Protein AF-0000000070212976 (afdb_homodimer)

Solvent-accessible surface area (backbone atoms only — not comparable to full-atom values): 19285 Å² total; per-residue (Å²): 127,96,57,74,40,58,68,55,33,53,53,48,42,57,69,48,89,65,96,63,90,82,60,56,52,82,85,52,79,56,52,64,85,46,47,70,54,45,45,53,55,27,51,50,37,37,52,20,57,71,36,65,89,62,40,71,60,69,65,82,39,68,73,39,40,36,32,74,38,90,86,25,88,52,41,71,51,69,68,55,50,40,40,50,27,39,47,51,53,50,54,45,48,40,39,63,74,65,27,69,44,65,44,72,53,62,34,60,68,62,51,54,52,26,52,74,44,33,75,47,42,54,49,53,47,50,49,33,42,26,49,32,28,19,34,26,56,66,58,48,53,38,41,35,41,44,21,43,54,63,53,43,60,44,24,23,60,59,48,40,54,46,51,58,54,46,54,54,50,50,53,51,48,52,52,18,30,63,64,32,104,128,96,55,73,39,58,68,54,34,53,54,48,42,58,69,47,87,64,96,62,90,82,59,57,53,80,84,52,81,55,51,64,87,48,48,70,52,44,46,54,54,27,51,50,34,37,52,21,57,72,38,66,86,62,40,70,59,68,65,83,38,69,72,40,40,36,33,74,37,89,86,24,89,53,40,72,51,69,68,55,51,40,40,48,27,39,49,49,52,51,53,45,48,41,37,62,74,65,29,68,44,66,42,72,52,63,34,57,66,60,52,53,50,26,52,75,44,32,74,45,41,55,50,54,46,51,51,32,41,25,50,31,29,20,33,26,56,67,57,47,52,38,41,35,40,43,21,43,52,62,54,44,61,44,26,22,61,60,49,40,55,45,51,58,52,45,53,57,52,49,54,51,49,53,52,20,31,62,62,32,102

Structure (mmCIF, N/CA/C/O backbone):
data_AF-0000000070212976-model_v1
#
loop_
_entity.id
_entity.type
_entity.pdbx_description
1 polymer 'Uncharacterized protein'
#
loop_
_atom_site.group_PDB
_atom_site.id
_atom_site.type_symbol
_atom_site.label_atom_id
_atom_site.label_alt_id
_atom_site.label_comp_id
_atom_site.label_asym_id
_atom_site.label_entity_id
_atom_site.label_seq_id
_atom_site.pdbx_PDB_ins_code
_atom_site.Cartn_x
_atom_site.Cartn_y
_atom_site.Cartn_z
_atom_site.occupancy
_atom_site.B_iso_or_equiv
_atom_site.auth_seq_id
_atom_site.auth_comp_id
_atom_site.auth_asym_id
_atom_site.auth_atom_id
_atom_site.pdbx_PDB_model_num
ATOM 1 N N . LEU A 1 1 ? -0.813 12.453 22.5 1 97.12 1 LEU A N 1
ATOM 2 C CA . LEU A 1 1 ? -0.507 11.188 21.844 1 97.12 1 LEU A CA 1
ATOM 3 C C . LEU A 1 1 ? -0.589 10.023 22.828 1 97.12 1 LEU A C 1
ATOM 5 O O . LEU A 1 1 ? -0.287 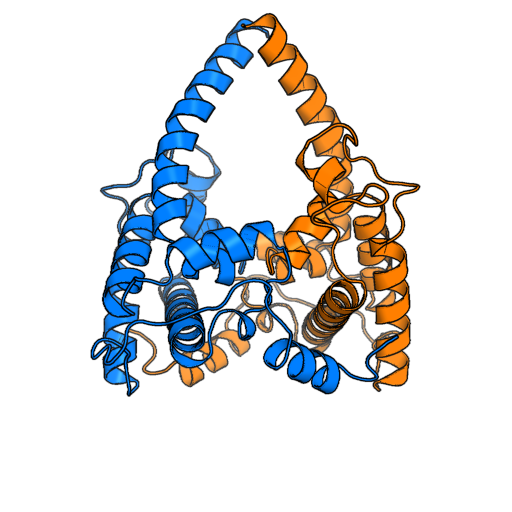10.188 24.016 1 97.12 1 LEU A O 1
ATOM 9 N N . ALA A 1 2 ? -1.05 8.945 22.391 1 97.12 2 ALA A N 1
ATOM 10 C CA . ALA A 1 2 ? -1.146 7.742 23.219 1 97.12 2 ALA A CA 1
ATOM 11 C C . ALA A 1 2 ? 0.206 7.039 23.312 1 97.12 2 ALA A C 1
ATOM 13 O O . ALA A 1 2 ? 0.442 6.27 24.25 1 97.12 2 ALA A O 1
ATOM 14 N N . PHE A 1 3 ? 1.135 7.262 22.375 1 98.38 3 PHE A N 1
ATOM 15 C CA . PHE A 1 3 ? 2.418 6.57 22.328 1 98.38 3 PHE A CA 1
ATOM 16 C C . PHE A 1 3 ? 3.57 7.566 22.359 1 98.38 3 PHE A C 1
ATOM 18 O O . PHE A 1 3 ? 3.467 8.664 21.812 1 98.38 3 PHE A O 1
ATOM 25 N N . ARG A 1 4 ? 4.688 7.152 22.906 1 97.44 4 ARG A N 1
ATOM 26 C CA . ARG A 1 4 ? 5.828 8.047 23.094 1 97.44 4 ARG A CA 1
ATOM 27 C C . ARG A 1 4 ? 6.938 7.715 22.094 1 97.44 4 ARG A C 1
ATOM 29 O O . ARG A 1 4 ? 7.945 8.422 22.031 1 97.44 4 ARG A O 1
ATOM 36 N N . SER A 1 5 ? 6.727 6.523 21.375 1 98.31 5 SER A N 1
ATOM 37 C CA . SER A 1 5 ? 7.73 6.094 20.406 1 98.31 5 SER A CA 1
ATOM 38 C C . SER A 1 5 ? 7.129 5.156 19.359 1 98.31 5 SER A C 1
ATOM 40 O O . SER A 1 5 ? 6.035 4.625 19.547 1 98.31 5 SER A O 1
ATOM 42 N N . LEU A 1 6 ? 7.91 5.023 18.297 1 97.56 6 LEU A N 1
ATOM 43 C CA . LEU A 1 6 ? 7.523 4.062 17.281 1 97.56 6 LEU A CA 1
ATOM 44 C C . LEU A 1 6 ? 7.469 2.648 17.844 1 97.56 6 LEU A C 1
ATOM 46 O O . LEU A 1 6 ? 6.57 1.872 17.516 1 97.56 6 LEU A O 1
ATOM 50 N N . VAL A 1 7 ? 8.461 2.34 18.641 1 97.5 7 VAL A N 1
ATOM 51 C CA . VAL A 1 7 ? 8.547 1.012 19.25 1 97.5 7 VAL A CA 1
ATOM 52 C C . VAL A 1 7 ? 7.293 0.725 20.062 1 97.5 7 VAL A C 1
ATOM 54 O O . VAL A 1 7 ? 6.711 -0.357 19.953 1 97.5 7 VAL A O 1
ATOM 57 N N . GLU A 1 8 ? 6.879 1.702 20.828 1 98.06 8 GLU A N 1
ATOM 58 C CA . GLU A 1 8 ? 5.672 1.552 21.641 1 98.06 8 GLU A CA 1
ATOM 59 C C . GLU A 1 8 ? 4.434 1.396 20.75 1 98.06 8 GLU A C 1
ATOM 61 O O . GLU A 1 8 ? 3.559 0.576 21.047 1 98.06 8 GLU A O 1
ATOM 66 N N . ALA A 1 9 ? 4.348 2.146 19.688 1 97.81 9 ALA A N 1
ATOM 67 C CA . ALA A 1 9 ? 3.217 2.072 18.766 1 97.81 9 ALA A CA 1
ATOM 68 C C . ALA A 1 9 ? 3.141 0.7 18.094 1 97.81 9 ALA A C 1
ATOM 70 O O . ALA A 1 9 ? 2.057 0.124 17.969 1 97.81 9 ALA A O 1
ATOM 71 N N . LYS A 1 10 ? 4.305 0.167 17.703 1 95.94 10 LYS A N 1
ATOM 72 C CA . LYS A 1 10 ? 4.367 -1.143 17.062 1 95.94 10 LYS A CA 1
ATOM 73 C C . LYS A 1 10 ? 3.955 -2.25 18.016 1 95.94 10 LYS A C 1
ATOM 75 O O . LYS A 1 10 ? 3.252 -3.186 17.641 1 95.94 10 LYS A O 1
ATOM 80 N N . LYS A 1 11 ? 4.457 -2.172 19.234 1 96.5 11 LYS A N 1
ATOM 81 C CA . LYS A 1 11 ? 4.066 -3.15 20.234 1 96.5 11 LYS A CA 1
ATOM 82 C C . LYS A 1 11 ? 2.557 -3.133 20.469 1 96.5 11 LYS A C 1
ATOM 84 O O . LYS A 1 11 ? 1.938 -4.188 20.641 1 96.5 11 LYS A O 1
ATOM 89 N N . ALA A 1 12 ? 1.984 -1.946 20.484 1 96.5 12 ALA A N 1
ATOM 90 C CA . ALA A 1 12 ? 0.547 -1.797 20.703 1 96.5 12 ALA A CA 1
ATOM 91 C C . ALA A 1 12 ? -0.245 -2.391 19.547 1 96.5 12 ALA A C 1
ATOM 93 O O . ALA A 1 12 ? -1.367 -2.867 19.719 1 96.5 12 ALA A O 1
ATOM 94 N N . MET A 1 13 ? 0.31 -2.312 18.312 1 94 13 MET A N 1
ATOM 95 C CA . MET A 1 13 ? -0.345 -2.922 17.172 1 94 13 MET A CA 1
ATOM 96 C C . MET A 1 13 ? -0.511 -4.426 17.359 1 94 13 MET A C 1
ATOM 98 O O . MET A 1 13 ? -1.592 -4.969 17.125 1 94 13 MET A O 1
ATOM 102 N N . LEU A 1 14 ? 0.536 -5.047 17.844 1 92.25 14 LEU A N 1
ATOM 103 C CA . LEU A 1 14 ? 0.557 -6.5 18 1 92.25 14 LEU A CA 1
ATOM 104 C C . LEU A 1 14 ? -0.445 -6.957 19.047 1 92.25 14 LEU A C 1
ATOM 106 O O . LEU A 1 14 ? -0.992 -8.055 18.953 1 92.25 14 LEU A O 1
ATOM 110 N N . SER A 1 15 ? -0.74 -6.105 20.031 1 91.88 15 SER A N 1
ATOM 111 C C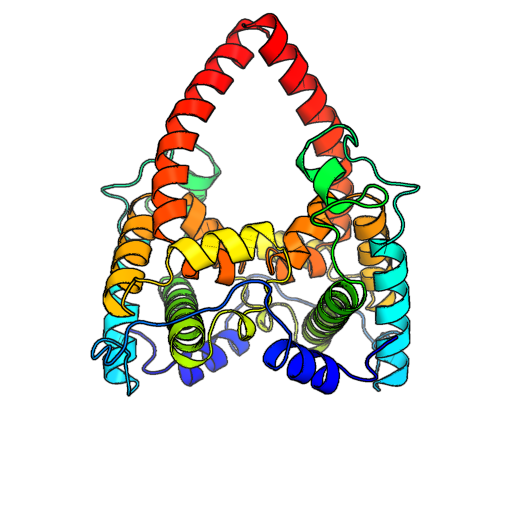A . SER A 1 15 ? -1.604 -6.484 21.141 1 91.88 15 SER A CA 1
ATOM 112 C C . SER A 1 15 ? -2.998 -5.887 20.984 1 91.88 15 SER A C 1
ATOM 114 O O . SER A 1 15 ? -3.816 -5.961 21.906 1 91.88 15 SER A O 1
ATOM 116 N N . ARG A 1 16 ? -3.234 -5.336 19.828 1 92.69 16 ARG A N 1
ATOM 117 C CA . ARG A 1 16 ? -4.5 -4.621 19.672 1 92.69 16 ARG A CA 1
ATOM 118 C C . ARG A 1 16 ? -5.676 -5.59 19.641 1 92.69 16 ARG A C 1
ATOM 120 O O . ARG A 1 16 ? -5.523 -6.742 19.219 1 92.69 16 ARG A O 1
ATOM 127 N N . HIS A 1 17 ? -6.801 -5.004 20.031 1 89.38 17 HIS A N 1
ATOM 128 C CA . HIS A 1 17 ? -8.047 -5.766 19.969 1 89.38 17 HIS A CA 1
ATOM 129 C C . HIS A 1 17 ? -8.609 -5.801 18.547 1 89.38 17 HIS A C 1
ATOM 131 O O . HIS A 1 17 ? -8.633 -4.773 17.875 1 89.38 17 HIS A O 1
ATOM 137 N N . LEU A 1 18 ? -8.984 -7.004 18.141 1 90.81 18 LEU A N 1
ATOM 138 C CA . LEU A 1 18 ? -9.703 -7.168 16.875 1 90.81 18 LEU A CA 1
ATOM 139 C C . LEU A 1 18 ? -11.164 -7.512 17.125 1 90.81 18 LEU A C 1
ATOM 141 O O . LEU A 1 18 ? -11.484 -8.281 18.047 1 90.81 18 LEU A O 1
ATOM 145 N N . ASP A 1 19 ? -12.016 -6.926 16.359 1 85.62 19 ASP A N 1
ATOM 146 C CA . ASP A 1 19 ? -13.453 -7.078 16.562 1 85.62 19 ASP A CA 1
ATOM 147 C C . ASP A 1 19 ? -13.883 -8.539 16.391 1 85.62 19 ASP A C 1
ATOM 149 O O . ASP A 1 19 ? -14.766 -9.016 17.094 1 85.62 19 ASP A O 1
ATOM 153 N N . LYS A 1 20 ? -13.25 -9.133 15.422 1 87.5 20 LYS A N 1
ATOM 154 C CA . LYS A 1 20 ? -13.602 -10.523 15.141 1 87.5 20 LYS A CA 1
ATOM 155 C C . LYS A 1 20 ? -12.406 -11.445 15.383 1 87.5 20 LYS A C 1
ATOM 157 O O . LYS A 1 20 ? -11.273 -11.102 15.047 1 87.5 20 LYS A O 1
ATOM 162 N N . ALA A 1 21 ? -12.742 -12.531 15.883 1 84.31 21 ALA A N 1
ATOM 163 C CA . ALA A 1 21 ? -11.703 -13.508 16.188 1 84.31 21 ALA A CA 1
ATOM 164 C C . ALA A 1 21 ? -11.086 -14.078 14.914 1 84.31 21 ALA A C 1
ATOM 166 O O . ALA A 1 21 ? -11.75 -14.172 13.883 1 84.31 21 ALA A O 1
ATOM 167 N N . TRP A 1 22 ? -9.852 -14.414 14.945 1 89.75 22 TRP A N 1
ATOM 168 C CA . TRP A 1 22 ? -9.094 -15.07 13.891 1 89.75 22 TRP A CA 1
ATOM 169 C C . TRP A 1 22 ? -8.602 -16.438 14.336 1 89.75 22 TRP A C 1
ATOM 171 O O . TRP A 1 22 ? -8.062 -16.578 15.438 1 89.75 22 TRP A O 1
ATOM 181 N N . PHE A 1 23 ? -8.945 -17.406 13.477 1 84.31 23 PHE A N 1
ATOM 182 C CA . PHE A 1 23 ? -8.43 -18.75 13.742 1 84.31 23 PHE A CA 1
ATOM 183 C C . PHE A 1 23 ? -7.805 -19.344 12.484 1 84.31 23 PHE A C 1
ATOM 185 O O . PHE A 1 23 ? -8.492 -19.562 11.484 1 84.31 23 PHE A O 1
ATOM 192 N N . ALA A 1 24 ? -6.512 -19.5 12.609 1 80.12 24 ALA A N 1
ATOM 193 C CA . ALA A 1 24 ? -5.844 -20.219 11.523 1 80.12 24 ALA A CA 1
ATOM 194 C C . ALA A 1 24 ? -6.078 -21.719 11.625 1 80.12 24 ALA A C 1
ATOM 196 O O . ALA A 1 24 ? -6.344 -22.234 12.719 1 80.12 24 ALA A O 1
ATOM 197 N N . PRO A 1 25 ? -6.098 -22.359 10.406 1 90.5 25 PRO A N 1
ATOM 198 C CA . PRO A 1 25 ? -6.289 -23.797 10.438 1 90.5 25 PRO A CA 1
ATOM 199 C C . PRO A 1 25 ? -5.328 -24.5 11.398 1 90.5 25 PRO A C 1
ATOM 201 O O . PRO A 1 25 ? -4.148 -24.141 11.461 1 90.5 25 PRO A O 1
ATOM 204 N N . ILE A 1 26 ? -5.844 -25.406 12.109 1 87.88 26 ILE A N 1
ATOM 205 C CA . ILE A 1 26 ? -5.051 -26.156 13.078 1 87.88 26 ILE A CA 1
ATOM 206 C C . ILE A 1 26 ? -4.188 -27.188 12.352 1 87.88 26 ILE A C 1
ATOM 208 O O . ILE A 1 26 ? -4.664 -27.875 11.461 1 87.88 26 ILE A O 1
ATOM 212 N N . GLY A 1 27 ? -2.914 -27.297 12.703 1 91.38 27 GLY A N 1
ATOM 213 C CA . GLY A 1 27 ? -2.025 -28.328 12.172 1 91.38 27 GLY A CA 1
ATOM 214 C C . GLY A 1 27 ? -1.664 -28.094 10.719 1 91.38 27 GLY A C 1
ATOM 215 O O . GLY A 1 27 ? -1.569 -29.047 9.938 1 91.38 27 GLY A O 1
ATOM 216 N N . ASP A 1 28 ? -1.603 -26.906 10.273 1 96.19 28 ASP A N 1
ATOM 217 C CA . ASP A 1 28 ? -1.238 -26.578 8.898 1 96.19 28 ASP A CA 1
ATOM 218 C C . ASP A 1 28 ? 0.227 -26.906 8.625 1 96.19 28 ASP A C 1
ATOM 220 O O . ASP A 1 28 ? 1.116 -26.109 8.93 1 96.19 28 ASP A O 1
ATOM 224 N N . SER A 1 29 ? 0.471 -28.031 7.977 1 96.75 29 SER A N 1
ATOM 225 C CA . SER A 1 29 ? 1.825 -28.516 7.719 1 96.75 29 SER A CA 1
ATOM 226 C C . SER A 1 29 ? 2.467 -27.766 6.559 1 96.75 29 SER A C 1
ATOM 228 O O . SER A 1 29 ? 3.646 -27.953 6.262 1 96.75 29 SER A O 1
ATOM 230 N N . THR A 1 30 ? 1.678 -26.891 5.969 1 98.31 30 THR A N 1
ATOM 231 C CA . THR A 1 30 ? 2.203 -26.203 4.797 1 98.31 30 THR A CA 1
ATOM 232 C C . THR A 1 30 ? 2.91 -24.906 5.195 1 98.31 30 THR A C 1
ATOM 234 O O . THR A 1 30 ? 3.533 -24.25 4.359 1 98.31 30 THR A O 1
ATOM 237 N N . ILE A 1 31 ? 2.887 -24.531 6.422 1 98.25 31 ILE A N 1
ATOM 238 C CA . ILE A 1 31 ? 3.652 -23.375 6.883 1 98.25 31 ILE A CA 1
ATOM 239 C C . ILE A 1 31 ? 5.145 -23.703 6.867 1 98.25 31 ILE A C 1
ATOM 241 O O . ILE A 1 31 ? 5.574 -24.688 7.492 1 98.25 31 ILE A O 1
ATOM 245 N N . PRO A 1 32 ? 5.848 -22.906 6.109 1 98.62 32 PRO A N 1
ATOM 246 C CA . PRO A 1 32 ? 7.277 -23.219 6.055 1 98.62 32 PRO A CA 1
ATOM 247 C C . PRO A 1 32 ? 7.973 -23.031 7.398 1 98.62 32 PRO A C 1
ATOM 249 O O . PRO A 1 32 ? 7.598 -22.156 8.18 1 98.62 32 PRO A O 1
ATOM 252 N N . THR A 1 33 ? 9.039 -23.828 7.605 1 97.69 33 THR A N 1
ATOM 253 C CA . THR A 1 33 ? 9.719 -23.781 8.891 1 97.69 33 THR A CA 1
ATOM 254 C C . THR A 1 33 ? 11.195 -23.438 8.711 1 97.69 33 THR A C 1
ATOM 256 O O . THR A 1 33 ? 11.922 -23.234 9.688 1 97.69 33 THR A O 1
ATOM 259 N N . ASN A 1 34 ? 11.617 -23.438 7.508 1 98.12 34 ASN A N 1
ATOM 260 C CA . ASN A 1 34 ? 13 -23.078 7.211 1 98.12 34 ASN A CA 1
ATOM 261 C C . ASN A 1 34 ? 13.109 -22.328 5.879 1 98.12 34 ASN A C 1
ATOM 263 O O . ASN A 1 34 ? 12.133 -22.234 5.137 1 98.12 34 ASN A O 1
ATOM 267 N N . ASP A 1 35 ? 14.273 -21.844 5.594 1 98.38 35 ASP A N 1
ATOM 268 C CA . ASP A 1 35 ? 14.469 -20.984 4.43 1 98.38 35 ASP A CA 1
ATOM 269 C C . ASP A 1 35 ? 14.32 -21.781 3.133 1 98.38 35 ASP A C 1
ATOM 271 O O . ASP A 1 35 ? 13.852 -21.25 2.125 1 98.38 35 ASP A O 1
ATOM 275 N N . GLU A 1 36 ? 14.648 -23.047 3.129 1 98.31 36 GLU A N 1
ATOM 276 C CA . GLU A 1 36 ? 14.5 -23.875 1.933 1 98.31 36 GLU A CA 1
ATOM 277 C C . GLU A 1 36 ? 13.031 -24.031 1.549 1 98.31 36 GLU A C 1
ATOM 279 O O . GLU A 1 36 ? 12.68 -23.938 0.371 1 98.31 36 GLU A O 1
ATOM 284 N N . GLU A 1 37 ? 12.234 -24.281 2.553 1 98.56 37 GLU A N 1
ATOM 285 C CA . GLU A 1 37 ? 10.797 -24.375 2.318 1 98.56 37 GLU A CA 1
ATOM 286 C C . GLU A 1 37 ? 10.227 -23.031 1.855 1 98.56 37 GLU A C 1
ATOM 288 O O . GLU A 1 37 ? 9.414 -22.984 0.928 1 98.56 37 GLU A O 1
ATOM 293 N N . ARG A 1 38 ? 10.617 -21.938 2.514 1 98.81 38 ARG A N 1
ATOM 294 C CA . ARG A 1 38 ? 10.195 -20.609 2.094 1 98.81 38 ARG A CA 1
ATOM 295 C C . ARG A 1 38 ? 10.578 -20.344 0.642 1 98.81 38 ARG A C 1
ATOM 297 O O . ARG A 1 38 ? 9.781 -19.797 -0.129 1 98.81 38 ARG A O 1
ATOM 304 N N . ALA A 1 39 ? 11.781 -20.797 0.283 1 98.81 39 ALA A N 1
ATOM 305 C CA . ALA A 1 39 ? 12.312 -20.562 -1.058 1 98.81 39 ALA A CA 1
ATOM 306 C C . ALA A 1 39 ? 11.461 -21.266 -2.113 1 98.81 39 ALA A C 1
ATOM 308 O O . ALA A 1 39 ? 11.312 -20.781 -3.232 1 98.81 39 ALA A O 1
ATOM 309 N N . THR A 1 40 ? 10.891 -22.359 -1.764 1 98.75 40 THR A N 1
ATOM 310 C CA . THR A 1 40 ? 10.023 -23.062 -2.699 1 98.75 40 THR A CA 1
ATOM 311 C C . THR A 1 40 ? 8.797 -22.219 -3.037 1 98.75 40 THR A C 1
ATOM 313 O O . THR A 1 40 ? 8.406 -22.125 -4.203 1 98.75 40 THR A O 1
ATOM 316 N N . TYR A 1 41 ? 8.188 -21.609 -2.002 1 98.88 41 TYR A N 1
ATOM 317 C CA . TYR A 1 41 ? 7.051 -20.734 -2.234 1 98.88 41 TYR A CA 1
ATOM 318 C C . TYR A 1 41 ? 7.469 -19.484 -3.014 1 98.88 41 TYR A C 1
ATOM 320 O O . TYR A 1 41 ? 6.746 -19.031 -3.904 1 98.88 41 TYR A O 1
ATOM 328 N N . VAL A 1 42 ? 8.641 -18.953 -2.664 1 98.94 42 VAL A N 1
ATOM 329 C CA . VAL A 1 42 ? 9.148 -17.766 -3.354 1 98.94 42 VAL A CA 1
ATOM 330 C C . VAL A 1 42 ? 9.32 -18.078 -4.84 1 98.94 42 VAL A C 1
ATOM 332 O O . VAL A 1 42 ? 8.922 -17.281 -5.695 1 98.94 42 VAL A O 1
ATOM 335 N N . ALA A 1 43 ? 9.875 -19.234 -5.133 1 98.88 43 ALA A N 1
ATOM 336 C CA . ALA A 1 43 ? 10.102 -19.625 -6.52 1 98.88 43 ALA A CA 1
ATOM 337 C C . ALA A 1 43 ? 8.781 -19.734 -7.281 1 98.88 43 ALA A C 1
ATOM 339 O O . ALA A 1 43 ? 8.688 -19.312 -8.445 1 98.88 43 ALA A O 1
ATOM 340 N N . GLU A 1 44 ? 7.812 -20.266 -6.676 1 98.81 44 GLU A N 1
ATOM 341 C CA . GLU A 1 44 ? 6.5 -20.406 -7.297 1 98.81 44 GLU A CA 1
ATOM 342 C C . GLU A 1 44 ? 5.867 -19.047 -7.562 1 98.81 44 GLU A C 1
ATOM 344 O O . GLU A 1 44 ? 5.301 -18.812 -8.633 1 98.81 44 GLU A O 1
ATOM 349 N N . LEU A 1 45 ? 5.953 -18.156 -6.594 1 98.88 45 LEU A N 1
ATOM 350 C CA . LEU A 1 45 ? 5.414 -16.812 -6.754 1 98.88 45 LEU A CA 1
ATOM 351 C C . LEU A 1 45 ? 6.152 -16.062 -7.852 1 98.88 45 LEU A C 1
ATOM 353 O O . LEU A 1 45 ? 5.527 -15.359 -8.656 1 98.88 45 LEU A O 1
ATOM 357 N N . LEU A 1 46 ? 7.469 -16.188 -7.848 1 98.88 46 LEU A N 1
ATOM 358 C CA . LEU A 1 46 ? 8.273 -15.516 -8.859 1 98.88 46 LEU A CA 1
ATOM 359 C C . LEU A 1 46 ? 7.902 -15.984 -10.258 1 98.88 46 LEU A C 1
ATOM 361 O O . LEU A 1 46 ? 7.754 -15.172 -11.172 1 98.88 46 LEU A O 1
ATOM 365 N N . ASP A 1 47 ? 7.758 -17.266 -10.398 1 98.69 47 ASP A N 1
ATOM 366 C CA . ASP A 1 47 ? 7.324 -17.828 -11.68 1 98.69 47 ASP A CA 1
ATOM 367 C C . ASP A 1 47 ? 5.965 -17.266 -12.086 1 98.69 47 ASP A C 1
ATOM 369 O O . ASP A 1 47 ? 5.75 -16.938 -13.25 1 98.69 47 ASP A O 1
ATOM 373 N N . ALA A 1 48 ? 5.078 -17.219 -11.156 1 98.62 48 ALA A N 1
ATOM 374 C CA . ALA A 1 48 ? 3.744 -16.688 -11.43 1 98.62 48 ALA A CA 1
ATOM 375 C C . ALA A 1 48 ? 3.805 -15.227 -11.844 1 98.62 48 ALA A C 1
ATOM 377 O O . ALA A 1 48 ? 3.104 -14.805 -12.766 1 98.62 48 ALA A O 1
ATOM 378 N N . MET A 1 49 ? 4.625 -14.453 -11.148 1 98 49 MET A N 1
ATOM 379 C CA . MET A 1 49 ? 4.762 -13.031 -11.445 1 98 49 MET A CA 1
ATOM 380 C C . MET A 1 49 ? 5.289 -12.828 -12.867 1 98 49 MET A C 1
ATOM 382 O O . MET A 1 49 ? 4.871 -11.898 -13.562 1 98 49 MET A O 1
ATOM 386 N N . LYS A 1 50 ? 6.121 -13.672 -13.328 1 96.31 50 LYS A N 1
ATOM 387 C CA . LYS A 1 50 ? 6.754 -13.531 -14.633 1 96.31 50 LYS A CA 1
ATOM 388 C C . LYS A 1 50 ? 5.859 -14.078 -15.742 1 96.31 50 LYS A C 1
ATOM 390 O O . LYS A 1 50 ? 6.07 -13.789 -16.922 1 96.31 50 LYS A O 1
ATOM 395 N N . ASP A 1 51 ? 4.914 -14.875 -15.414 1 96.06 51 ASP A N 1
ATOM 396 C CA . ASP A 1 51 ? 4.059 -15.562 -16.375 1 96.06 51 ASP A CA 1
ATOM 397 C C . ASP A 1 51 ? 2.924 -14.656 -16.844 1 96.06 51 ASP A C 1
ATOM 399 O O . ASP A 1 51 ? 2.029 -14.32 -16.062 1 96.06 51 ASP A O 1
ATOM 403 N N . THR A 1 52 ? 2.867 -14.305 -18.078 1 92.69 52 THR A N 1
ATOM 404 C CA . THR A 1 52 ? 1.841 -13.414 -18.609 1 92.69 52 THR A CA 1
ATOM 405 C C . THR A 1 52 ? 0.808 -14.195 -19.406 1 92.69 52 THR A C 1
ATOM 407 O O . THR A 1 52 ? -0.067 -13.602 -20.047 1 92.69 52 THR A O 1
ATOM 410 N N . SER A 1 53 ? 0.863 -15.477 -19.422 1 91.75 53 SER A N 1
ATOM 411 C CA . SER A 1 53 ? 0.047 -16.312 -20.281 1 91.75 53 SER A CA 1
ATOM 412 C C . SER A 1 53 ? -1.429 -16.234 -19.906 1 91.75 53 SER A C 1
ATOM 414 O O . SER A 1 53 ? -2.303 -16.328 -20.781 1 91.75 53 SER A O 1
ATOM 416 N N . ALA A 1 54 ? -1.706 -16.031 -18.656 1 90.06 54 ALA A N 1
ATOM 417 C CA . ALA A 1 54 ? -3.088 -16.016 -18.188 1 90.06 54 ALA A CA 1
ATOM 418 C C . ALA A 1 54 ? -3.512 -14.617 -17.766 1 90.06 54 ALA A C 1
ATOM 420 O O . ALA A 1 54 ? -4.496 -14.453 -17.031 1 90.06 54 ALA A O 1
ATOM 421 N N . CYS A 1 55 ? -2.861 -13.711 -18.188 1 92.06 55 CYS A N 1
ATOM 422 C CA . CYS A 1 55 ? -3.088 -12.336 -17.734 1 92.06 55 CYS A CA 1
ATOM 423 C C . CYS A 1 55 ? -4.355 -11.766 -18.359 1 92.06 55 CYS A C 1
ATOM 425 O O . CYS A 1 55 ? -4.574 -11.891 -19.562 1 92.06 55 CYS A O 1
ATOM 427 N N . SER A 1 56 ? -5.137 -11.07 -17.531 1 91.44 56 SER A N 1
ATOM 428 C CA . SER A 1 56 ? -6.402 -10.492 -17.969 1 91.44 56 SER A CA 1
ATOM 429 C C . SER A 1 56 ? -6.242 -9.016 -18.312 1 91.44 56 SER A C 1
ATOM 431 O O . SER A 1 56 ? -7.133 -8.406 -18.922 1 91.44 56 SER A O 1
ATOM 433 N N . ASP A 1 57 ? -5.121 -8.438 -17.922 1 91.94 57 ASP A N 1
ATOM 434 C CA . ASP A 1 57 ? -4.902 -7.012 -18.156 1 91.94 57 ASP A CA 1
ATOM 435 C C . ASP A 1 57 ? -4.926 -6.691 -19.656 1 91.94 57 ASP A C 1
ATOM 437 O O . ASP A 1 57 ? -4.52 -7.516 -20.469 1 91.94 57 ASP A O 1
ATOM 441 N N . LYS A 1 58 ? -5.422 -5.516 -19.984 1 88.69 58 LYS A N 1
ATOM 442 C CA . LYS A 1 58 ? -5.258 -5.02 -21.359 1 88.69 58 LYS A CA 1
ATOM 443 C C . LYS A 1 58 ? -3.785 -4.773 -21.672 1 88.69 58 LYS A C 1
ATOM 445 O O . LYS A 1 58 ? -3.16 -3.881 -21.094 1 88.69 58 LYS A O 1
ATOM 450 N N . ARG A 1 59 ? -3.266 -5.402 -22.656 1 90.19 59 ARG A N 1
ATOM 451 C CA . ARG A 1 59 ? -1.831 -5.445 -22.938 1 90.19 59 ARG A CA 1
ATOM 452 C C . ARG A 1 59 ? -1.384 -4.203 -23.703 1 90.19 59 ARG A C 1
ATOM 454 O O . ARG A 1 59 ? -0.189 -3.906 -23.766 1 90.19 59 ARG A O 1
ATOM 461 N N . GLU A 1 60 ? -2.371 -3.523 -24.219 1 90.56 60 GLU A N 1
ATOM 462 C CA . GLU A 1 60 ? -2.045 -2.387 -25.062 1 90.56 60 GLU A CA 1
ATOM 463 C C . GLU A 1 60 ? -1.869 -1.111 -24.25 1 90.56 60 GLU A C 1
ATOM 465 O O . GLU A 1 60 ? -1.48 -0.071 -24.781 1 90.56 60 GLU A O 1
ATOM 470 N N . THR A 1 61 ? -2.16 -1.172 -22.984 1 89.5 61 THR A N 1
ATOM 471 C CA . THR A 1 61 ? -2.012 0.025 -22.156 1 89.5 61 THR A CA 1
ATOM 472 C C . THR A 1 61 ? -0.539 0.393 -22 1 89.5 61 THR A C 1
ATOM 474 O O . THR A 1 61 ? 0.322 -0.486 -21.938 1 89.5 61 THR A O 1
ATOM 477 N N . PRO A 1 62 ? -0.294 1.702 -21.875 1 91.75 62 PRO A N 1
ATOM 478 C CA . PRO A 1 62 ? 1.1 2.117 -21.688 1 91.75 62 PRO A CA 1
ATOM 479 C C . PRO A 1 62 ? 1.752 1.474 -20.469 1 91.75 62 PRO A C 1
ATOM 481 O O . PRO A 1 62 ? 2.932 1.115 -20.516 1 91.75 62 PRO A O 1
ATOM 484 N N . ALA A 1 63 ? 1.021 1.302 -19.469 1 90.31 63 ALA A N 1
ATOM 485 C CA . ALA A 1 63 ? 1.562 0.729 -18.234 1 90.31 63 ALA A CA 1
ATOM 486 C C . ALA A 1 63 ? 2.01 -0.714 -18.453 1 90.31 63 ALA A C 1
ATOM 488 O O . ALA A 1 63 ? 3.086 -1.111 -18 1 90.31 63 ALA A O 1
ATOM 489 N N . PHE A 1 64 ? 1.214 -1.469 -19.156 1 93.25 64 PHE A N 1
ATOM 490 C CA . PHE A 1 64 ? 1.566 -2.857 -19.438 1 93.25 64 PHE A CA 1
ATOM 491 C C . PHE A 1 64 ? 2.73 -2.938 -20.406 1 93.25 64 PHE A C 1
ATOM 493 O O . PHE A 1 64 ? 3.703 -3.654 -20.172 1 93.25 64 PHE A O 1
ATOM 500 N N . MET A 1 65 ? 2.66 -2.121 -21.422 1 93.56 65 MET A N 1
ATOM 501 C CA . MET A 1 65 ? 3.637 -2.17 -22.516 1 93.56 65 MET A CA 1
ATOM 502 C C . MET A 1 65 ? 5.02 -1.766 -22.016 1 93.56 65 MET A C 1
ATOM 504 O O . MET A 1 65 ? 6.023 -2.363 -22.406 1 93.56 65 MET A O 1
ATOM 508 N N . SER A 1 66 ? 5.043 -0.88 -21.125 1 94.81 66 SER A N 1
ATOM 509 C CA . SER A 1 66 ? 6.332 -0.351 -20.703 1 94.81 66 SER A CA 1
ATOM 510 C C . SER A 1 66 ? 6.988 -1.257 -19.672 1 94.81 66 SER A C 1
ATOM 512 O O . SER A 1 66 ? 8.172 -1.103 -19.359 1 94.81 66 SER A O 1
ATOM 514 N N . ARG A 1 67 ? 6.293 -2.254 -19.188 1 93.62 67 ARG A N 1
ATOM 515 C CA . ARG A 1 67 ? 6.836 -3.055 -18.094 1 93.62 67 ARG A CA 1
ATOM 516 C C . ARG A 1 67 ? 6.91 -4.527 -18.469 1 93.62 67 ARG A C 1
ATOM 518 O O . ARG A 1 67 ? 7.812 -5.246 -18.031 1 93.62 67 ARG A O 1
ATOM 525 N N . TRP A 1 68 ? 5.922 -5.012 -19.281 1 92.81 68 TRP A N 1
ATOM 526 C CA . TRP A 1 68 ? 5.777 -6.465 -19.344 1 92.81 68 TRP A CA 1
ATOM 527 C C . TRP A 1 68 ? 5.902 -6.961 -20.781 1 92.81 68 TRP A C 1
ATOM 529 O O . TRP A 1 68 ? 5.664 -8.141 -21.062 1 92.81 68 TRP A O 1
ATOM 539 N N . THR A 1 69 ? 6.254 -6.125 -21.672 1 90.69 69 THR A N 1
ATOM 540 C CA . THR A 1 69 ? 6.555 -6.57 -23.031 1 90.69 69 THR A CA 1
ATOM 541 C C . THR A 1 69 ? 8.055 -6.793 -23.203 1 90.69 69 THR A C 1
ATOM 543 O O . THR A 1 69 ? 8.859 -6.332 -22.391 1 90.69 69 THR A O 1
ATOM 546 N N . PRO A 1 70 ? 8.344 -7.625 -24.203 1 88.06 70 PRO A N 1
ATOM 547 C CA . PRO A 1 70 ? 9.773 -7.844 -24.453 1 88.06 70 PRO A CA 1
ATOM 548 C C . PRO A 1 70 ? 10.539 -6.543 -24.656 1 88.06 70 PRO A C 1
ATOM 550 O O . PRO A 1 70 ? 10.078 -5.648 -25.375 1 88.06 70 PRO A O 1
ATOM 553 N N . ASN A 1 71 ? 11.617 -6.363 -24 1 88.25 71 ASN A N 1
ATOM 554 C CA . ASN A 1 71 ? 12.523 -5.227 -24.109 1 88.25 71 ASN A CA 1
ATOM 555 C C . ASN A 1 71 ? 11.898 -3.951 -23.562 1 88.25 71 ASN A C 1
ATOM 557 O O . ASN A 1 71 ? 12.25 -2.848 -23.969 1 88.25 71 ASN A O 1
ATOM 561 N N . ALA A 1 72 ? 10.891 -4.125 -22.75 1 93.5 72 ALA A N 1
ATOM 562 C CA . ALA A 1 72 ? 10.258 -2.967 -22.125 1 93.5 72 ALA A CA 1
ATOM 563 C C . ALA A 1 72 ? 11.273 -2.135 -21.359 1 93.5 72 ALA A C 1
ATOM 565 O O . ALA A 1 72 ? 12.125 -2.684 -20.656 1 93.5 72 ALA A O 1
ATOM 566 N N . ILE A 1 73 ? 11.234 -0.822 -21.422 1 91.88 73 ILE A N 1
ATOM 567 C CA . ILE A 1 73 ? 12.195 0.113 -20.844 1 91.88 73 ILE A CA 1
ATOM 568 C C . ILE A 1 73 ? 12.094 0.0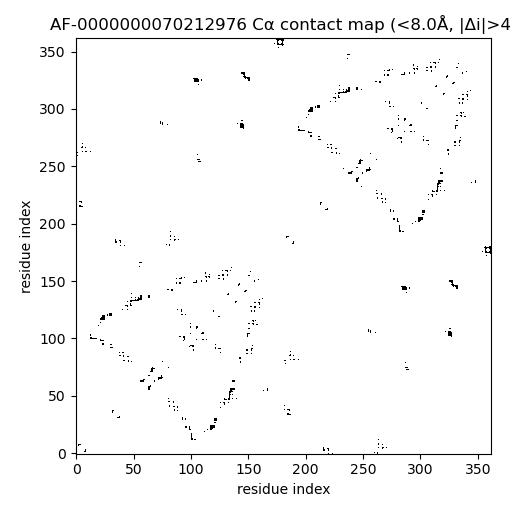84 -19.312 1 91.88 73 ILE A C 1
ATOM 570 O O . ILE A 1 73 ? 13.086 0.277 -18.625 1 91.88 73 ILE A O 1
ATOM 574 N N . ASN A 1 74 ? 10.891 -0.227 -18.797 1 94 74 ASN A N 1
ATOM 575 C CA . ASN A 1 74 ? 10.672 -0.222 -17.359 1 94 74 ASN A CA 1
ATOM 576 C C . ASN A 1 74 ? 10.43 -1.631 -16.828 1 94 74 ASN A C 1
ATOM 578 O O . ASN A 1 74 ? 9.758 -1.806 -15.805 1 94 74 ASN A O 1
ATOM 582 N N . ALA A 1 75 ? 10.914 -2.598 -17.562 1 94.38 75 ALA A N 1
ATOM 583 C CA . ALA A 1 75 ? 10.75 -3.977 -17.109 1 94.38 75 ALA A CA 1
ATOM 584 C C . ALA A 1 75 ? 11.367 -4.18 -15.727 1 94.38 75 ALA A C 1
ATOM 586 O O . ALA A 1 75 ? 12.516 -3.795 -15.484 1 94.38 75 ALA A O 1
ATOM 587 N N . PRO A 1 76 ? 10.648 -4.758 -14.859 1 93.81 76 PRO A N 1
ATOM 588 C CA . PRO A 1 76 ? 11.258 -5.02 -13.555 1 93.81 76 PRO A CA 1
ATOM 589 C C . PRO A 1 76 ? 12.344 -6.086 -13.609 1 93.81 76 PRO A C 1
ATOM 591 O O . PRO A 1 76 ? 12.227 -7.059 -14.359 1 93.81 76 PRO A O 1
ATOM 594 N N . HIS A 1 77 ? 13.336 -5.926 -12.773 1 93.81 77 HIS A N 1
ATOM 595 C CA . HIS A 1 77 ? 14.383 -6.938 -12.656 1 93.81 77 HIS A CA 1
ATOM 596 C C . HIS A 1 77 ? 13.883 -8.172 -11.914 1 93.81 77 HIS A C 1
ATOM 598 O O . HIS A 1 77 ? 13.125 -8.055 -10.945 1 93.81 77 HIS A O 1
ATOM 604 N N . SER A 1 78 ? 14.352 -9.281 -12.383 1 95.69 78 SER A N 1
ATOM 605 C CA . SER A 1 78 ? 13.93 -10.531 -11.773 1 95.69 78 SER A CA 1
ATOM 606 C C . SER A 1 78 ? 14.258 -10.562 -10.289 1 95.69 78 SER A C 1
ATOM 608 O O . SER A 1 78 ? 13.484 -11.078 -9.484 1 95.69 78 SER A O 1
ATOM 610 N N . THR A 1 79 ? 15.422 -9.984 -9.914 1 97.19 79 THR A N 1
ATOM 611 C CA . THR A 1 79 ? 15.82 -10 -8.508 1 97.19 79 THR A CA 1
ATOM 612 C C . THR A 1 79 ? 14.914 -9.094 -7.68 1 97.19 79 THR A C 1
ATOM 614 O O . THR A 1 79 ? 14.68 -9.359 -6.5 1 97.19 79 THR A O 1
ATOM 617 N N . HIS A 1 80 ? 14.414 -8.039 -8.281 1 97.25 80 HIS A N 1
ATOM 618 C CA . HIS A 1 80 ? 13.453 -7.172 -7.598 1 97.25 80 HIS A CA 1
ATOM 619 C C . HIS A 1 80 ? 12.133 -7.891 -7.359 1 97.25 80 HIS A C 1
ATOM 621 O O . HIS A 1 80 ? 11.562 -7.816 -6.266 1 97.25 80 HIS A O 1
ATOM 627 N N . MET A 1 81 ? 11.703 -8.594 -8.398 1 98.25 81 MET A N 1
ATOM 628 C CA . MET A 1 81 ? 10.492 -9.398 -8.266 1 98.25 81 MET A CA 1
ATOM 629 C C . MET A 1 81 ? 10.656 -10.445 -7.168 1 98.25 81 MET A C 1
ATOM 631 O O . MET A 1 81 ? 9.734 -10.672 -6.375 1 98.25 81 MET A O 1
ATOM 635 N N . GLU A 1 82 ? 11.797 -11.023 -7.16 1 98.81 82 GLU A N 1
ATOM 636 C CA . GLU A 1 82 ? 12.086 -12.047 -6.156 1 98.81 82 GLU A CA 1
ATOM 637 C C . GLU A 1 82 ? 12.023 -11.469 -4.746 1 98.81 82 GLU A C 1
ATOM 639 O O . GLU A 1 82 ? 11.461 -12.094 -3.84 1 98.81 82 GLU A O 1
ATOM 644 N N . LYS A 1 83 ? 12.617 -10.32 -4.508 1 98.62 83 LYS A N 1
ATOM 645 C CA . LYS A 1 83 ? 12.57 -9.68 -3.197 1 98.62 83 LYS A CA 1
ATOM 646 C C . LYS A 1 83 ? 11.133 -9.461 -2.74 1 98.62 83 LYS A C 1
ATOM 648 O O . LYS A 1 83 ? 10.805 -9.688 -1.575 1 98.62 83 LYS A O 1
ATOM 653 N N . VAL A 1 84 ? 10.312 -9.016 -3.684 1 98.75 84 VAL A N 1
ATOM 654 C CA . VAL A 1 84 ? 8.898 -8.82 -3.373 1 98.75 84 VAL A CA 1
ATOM 655 C C . VAL A 1 84 ? 8.273 -10.156 -2.979 1 98.75 84 VAL A C 1
ATOM 657 O O . VAL A 1 84 ? 7.484 -10.219 -2.031 1 98.75 84 VAL A O 1
ATOM 660 N N . CYS A 1 85 ? 8.609 -11.203 -3.672 1 98.94 85 CYS A N 1
ATOM 661 C CA . CYS A 1 85 ? 8.039 -12.516 -3.387 1 98.94 85 CYS A CA 1
ATOM 662 C C . CYS A 1 85 ? 8.469 -13.008 -2.008 1 98.94 85 CYS A C 1
ATOM 664 O O . CYS A 1 85 ? 7.68 -13.641 -1.301 1 98.94 85 CYS A O 1
ATOM 666 N N . TRP A 1 86 ? 9.711 -12.719 -1.609 1 98.88 86 TRP A N 1
ATOM 667 C CA . TRP A 1 86 ? 10.141 -13.031 -0.251 1 98.88 86 TRP A CA 1
ATOM 668 C C . TRP A 1 86 ? 9.289 -12.297 0.775 1 98.88 86 TRP A C 1
ATOM 670 O O . TRP A 1 86 ? 8.93 -12.859 1.811 1 98.88 86 TRP A O 1
ATOM 680 N N . GLN A 1 87 ? 9 -11.094 0.497 1 98.75 87 GLN A N 1
ATOM 681 C CA . GLN A 1 87 ? 8.164 -10.297 1.394 1 98.75 87 GLN A CA 1
ATOM 682 C C . GLN A 1 87 ? 6.75 -10.875 1.479 1 98.75 87 GLN A C 1
ATOM 684 O O . GLN A 1 87 ? 6.156 -10.914 2.559 1 98.75 87 GLN A O 1
ATOM 689 N N . LEU A 1 88 ? 6.219 -11.281 0.365 1 98.94 88 LEU A N 1
ATOM 690 C CA . LEU A 1 88 ? 4.883 -11.867 0.357 1 98.94 88 LEU A CA 1
ATOM 691 C C . LEU A 1 88 ? 4.832 -13.109 1.247 1 98.94 88 LEU A C 1
ATOM 693 O O . LEU A 1 88 ? 3.887 -13.281 2.021 1 98.94 88 LEU A O 1
ATOM 697 N N . VAL A 1 89 ? 5.832 -13.938 1.13 1 98.94 89 VAL A N 1
ATOM 698 C CA . VAL A 1 89 ? 5.891 -15.148 1.942 1 98.94 89 VAL A CA 1
ATOM 699 C C . VAL A 1 89 ? 5.984 -14.773 3.42 1 98.94 89 VAL A C 1
ATOM 701 O O . VAL A 1 89 ? 5.305 -15.367 4.262 1 98.94 89 VAL A O 1
ATOM 704 N N . ASP A 1 90 ? 6.785 -13.812 3.744 1 98.75 90 ASP A N 1
ATOM 705 C CA . ASP A 1 90 ? 6.949 -13.352 5.121 1 98.75 90 ASP A CA 1
ATOM 706 C C . ASP A 1 90 ? 5.625 -12.852 5.691 1 98.75 90 ASP A C 1
ATOM 708 O O . ASP A 1 90 ? 5.254 -13.203 6.816 1 98.75 90 ASP A O 1
ATOM 712 N N . VAL A 1 91 ? 4.961 -12.008 4.949 1 98.69 91 VAL A N 1
ATOM 713 C CA . VAL A 1 91 ? 3.68 -11.461 5.383 1 98.69 91 VAL A CA 1
ATOM 714 C C . VAL A 1 91 ? 2.682 -12.594 5.609 1 98.69 91 VAL A C 1
ATOM 716 O O . VAL A 1 91 ? 1.946 -12.594 6.598 1 98.69 91 VAL A O 1
ATOM 719 N N . ALA A 1 92 ? 2.65 -13.547 4.68 1 98.69 92 ALA A N 1
ATOM 720 C CA . ALA A 1 92 ? 1.744 -14.68 4.82 1 98.69 92 ALA A CA 1
ATOM 721 C C . ALA A 1 92 ? 2.059 -15.484 6.082 1 98.69 92 ALA A C 1
ATOM 723 O O . ALA A 1 92 ? 1.149 -15.906 6.797 1 98.69 92 ALA A O 1
ATOM 724 N N . GLU A 1 93 ? 3.328 -15.688 6.363 1 98.12 93 GLU A N 1
ATOM 725 C CA . GLU A 1 93 ? 3.717 -16.422 7.566 1 98.12 93 GLU A CA 1
ATOM 726 C C . GLU A 1 93 ? 3.248 -15.703 8.828 1 98.12 93 GLU A C 1
ATOM 728 O O . GLU A 1 93 ? 2.709 -16.328 9.742 1 98.12 93 GLU A O 1
ATOM 733 N N . ARG A 1 94 ? 3.488 -14.469 8.922 1 97.19 94 ARG A N 1
ATOM 734 C CA . ARG A 1 94 ? 3.074 -13.688 10.086 1 97.19 94 ARG A CA 1
ATOM 735 C C . ARG A 1 94 ? 1.562 -13.758 10.281 1 97.19 94 ARG A C 1
ATOM 737 O O . ARG A 1 94 ? 1.08 -13.898 11.406 1 97.19 94 ARG A O 1
ATOM 744 N N . LEU A 1 95 ? 0.85 -13.672 9.164 1 97.25 95 LEU A N 1
ATOM 745 C CA . LEU A 1 95 ? -0.605 -13.758 9.234 1 97.25 95 LEU A CA 1
ATOM 746 C C . LEU A 1 95 ? -1.05 -15.094 9.805 1 97.25 95 LEU A C 1
ATOM 748 O O . LEU A 1 95 ? -1.923 -15.141 10.68 1 97.25 95 LEU A O 1
ATOM 752 N N . HIS A 1 96 ? -0.437 -16.188 9.352 1 97.25 96 HIS A N 1
ATOM 753 C CA . HIS A 1 96 ? -0.861 -17.516 9.742 1 97.25 96 HIS A CA 1
ATOM 754 C C . HIS A 1 96 ? -0.383 -17.859 11.148 1 97.25 96 HIS A C 1
ATOM 756 O O . HIS A 1 96 ? -1.052 -18.594 11.875 1 97.25 96 HIS A O 1
ATOM 762 N N . ILE A 1 97 ? 0.743 -17.25 11.57 1 95.25 97 ILE A N 1
ATOM 763 C CA . ILE A 1 97 ? 1.329 -17.594 12.859 1 95.25 97 ILE A CA 1
ATOM 764 C C . ILE A 1 97 ? 0.798 -16.641 13.93 1 95.25 97 ILE A C 1
ATOM 766 O O . ILE A 1 97 ? 0.406 -17.078 15.016 1 95.25 97 ILE A O 1
ATOM 770 N N . ASP A 1 98 ? 0.757 -15.367 13.594 1 94.06 98 ASP A N 1
ATOM 771 C CA . ASP A 1 98 ? 0.482 -14.359 14.617 1 94.06 98 ASP A CA 1
ATOM 772 C C . ASP A 1 98 ? -0.912 -13.766 14.438 1 94.06 98 ASP A C 1
ATOM 774 O O . ASP A 1 98 ? -1.409 -13.062 15.32 1 94.06 98 ASP A O 1
ATOM 778 N N . GLY A 1 99 ? -1.526 -14.008 13.258 1 95.06 99 GLY A N 1
ATOM 779 C CA . GLY A 1 99 ? -2.859 -13.484 13.016 1 95.06 99 GLY A CA 1
ATOM 780 C C . GLY A 1 99 ? -2.848 -12.086 12.406 1 95.06 99 GLY A C 1
ATOM 781 O O . GLY A 1 99 ? -1.781 -11.5 12.203 1 95.06 99 GLY A O 1
ATOM 782 N N . PRO A 1 100 ? -4.043 -11.547 12.133 1 96.06 100 PRO A N 1
ATOM 783 C CA . PRO A 1 100 ? -4.164 -10.289 11.391 1 96.06 100 PRO A CA 1
ATOM 784 C C . PRO A 1 100 ? -3.631 -9.086 12.18 1 96.06 100 PRO A C 1
ATOM 786 O O . PRO A 1 100 ? -3.289 -8.062 11.586 1 96.06 100 PRO A O 1
ATOM 789 N N . ALA A 1 101 ? -3.535 -9.195 13.531 1 94.75 101 ALA A N 1
ATOM 790 C CA . ALA A 1 101 ? -2.982 -8.102 14.328 1 94.75 101 ALA A CA 1
ATOM 791 C C . ALA A 1 101 ? -1.519 -7.855 13.977 1 94.75 101 ALA A C 1
ATOM 793 O O . ALA A 1 101 ? -0.979 -6.781 14.266 1 94.75 101 ALA A O 1
ATOM 794 N N . SER A 1 102 ? -0.927 -8.836 13.383 1 95.88 102 SER A N 1
ATOM 795 C CA . SER A 1 102 ? 0.479 -8.719 13.008 1 95.88 102 SER A CA 1
ATOM 796 C C . SER A 1 102 ? 0.652 -7.863 11.766 1 95.88 102 SER A C 1
ATOM 798 O O . SER A 1 102 ? 1.772 -7.48 11.414 1 95.88 102 SER A O 1
ATOM 800 N N . LEU A 1 103 ? -0.401 -7.57 11.062 1 96.88 103 LEU A N 1
ATOM 801 C CA . LEU A 1 103 ? -0.362 -6.75 9.859 1 96.88 103 LEU A CA 1
ATOM 802 C C . LEU A 1 103 ? -0.806 -5.32 10.156 1 96.88 103 LEU A C 1
ATOM 804 O O . LEU A 1 103 ? -1.694 -5.105 10.984 1 96.88 103 LEU A O 1
ATOM 808 N N . PRO A 1 104 ? -0.165 -4.359 9.508 1 97.12 104 PRO A N 1
ATOM 809 C CA . PRO A 1 104 ? -0.533 -2.965 9.758 1 97.12 104 PRO A CA 1
ATOM 810 C C . PRO A 1 104 ? -1.824 -2.561 9.047 1 97.12 104 PRO A C 1
ATOM 812 O O . PRO A 1 104 ? -1.852 -1.56 8.328 1 97.12 104 PRO A O 1
ATOM 815 N N . ILE A 1 105 ? -2.859 -3.32 9.242 1 97.75 105 ILE A N 1
ATOM 816 C CA . ILE A 1 105 ? -4.191 -3.049 8.711 1 97.75 105 ILE A CA 1
ATOM 817 C C . ILE A 1 105 ? -5.121 -2.637 9.852 1 97.75 105 ILE A C 1
ATOM 819 O O . ILE A 1 105 ? -5.414 -3.438 10.742 1 97.75 105 ILE A O 1
ATOM 823 N N . TYR A 1 106 ? -5.613 -1.431 9.75 1 97.12 106 TYR A N 1
ATOM 824 C CA . TYR A 1 106 ? -6.445 -0.904 10.82 1 97.12 106 TYR A CA 1
ATOM 825 C C . TYR A 1 106 ? -7.875 -0.677 10.344 1 97.12 106 TYR A C 1
ATOM 827 O O . TYR A 1 106 ? -8.781 -0.488 11.156 1 97.12 106 TYR A O 1
ATOM 835 N N . ASP A 1 107 ? -8.086 -0.698 9.055 1 95.94 107 ASP A N 1
ATOM 836 C CA . ASP A 1 107 ? -9.414 -0.508 8.469 1 95.94 107 ASP A CA 1
ATOM 837 C C . ASP A 1 107 ? -10.305 -1.718 8.734 1 95.94 107 ASP A C 1
ATOM 839 O O . ASP A 1 107 ? -9.961 -2.842 8.367 1 95.94 107 ASP A O 1
ATOM 843 N N . LYS A 1 108 ? -11.453 -1.479 9.242 1 94.38 108 LYS A N 1
ATOM 844 C CA . LYS A 1 108 ? -12.359 -2.545 9.672 1 94.38 108 LYS A CA 1
ATOM 845 C C . LYS A 1 108 ? -12.836 -3.365 8.477 1 94.38 108 LYS A C 1
ATOM 847 O O . LYS A 1 108 ? -12.977 -4.586 8.57 1 94.38 108 LYS A O 1
ATOM 852 N N . LEU A 1 109 ? -13.094 -2.713 7.438 1 93.75 109 LEU A N 1
ATOM 853 C CA . LEU A 1 109 ? -13.594 -3.408 6.258 1 93.75 109 LEU A CA 1
ATOM 854 C C . LEU A 1 109 ? -12.508 -4.297 5.652 1 93.75 109 LEU A C 1
ATOM 856 O O . LEU A 1 109 ? -12.789 -5.418 5.223 1 93.75 109 LEU A O 1
ATOM 860 N N . ALA A 1 110 ? -11.289 -3.838 5.586 1 95.56 110 ALA A N 1
ATOM 861 C CA . ALA A 1 110 ? -10.18 -4.641 5.09 1 95.56 110 ALA A CA 1
ATOM 862 C C . ALA A 1 110 ? -9.93 -5.852 5.984 1 95.56 110 ALA A C 1
ATOM 864 O O . ALA A 1 110 ? -9.633 -6.941 5.496 1 95.56 110 ALA A O 1
ATOM 865 N N . LEU A 1 111 ? -10.031 -5.668 7.277 1 96.25 111 LEU A N 1
ATOM 866 C CA . LEU A 1 111 ? -9.867 -6.77 8.219 1 96.25 111 LEU A CA 1
ATOM 867 C C . LEU A 1 111 ? -10.977 -7.801 8.047 1 96.25 111 LEU A C 1
ATOM 869 O O . LEU A 1 111 ? -10.727 -9.008 8.148 1 96.25 111 LEU A O 1
ATOM 873 N N . ALA A 1 112 ? -12.172 -7.266 7.855 1 94.81 112 ALA A N 1
ATOM 874 C CA . ALA A 1 112 ? -13.289 -8.172 7.609 1 94.81 112 ALA A CA 1
ATOM 875 C C . ALA A 1 112 ? -13.062 -8.992 6.344 1 94.81 112 ALA A C 1
ATOM 877 O O . ALA A 1 112 ? -13.391 -10.18 6.301 1 94.81 112 ALA A O 1
ATOM 878 N N . MET A 1 113 ? -12.562 -8.398 5.332 1 95.12 113 MET A N 1
ATOM 879 C CA . MET A 1 113 ? -12.242 -9.109 4.094 1 95.12 113 MET A CA 1
ATOM 880 C C . MET A 1 113 ? -11.18 -10.172 4.328 1 95.12 113 MET A C 1
ATOM 882 O O . MET A 1 113 ? -11.289 -11.289 3.826 1 95.12 113 MET A O 1
ATOM 886 N N . ALA A 1 114 ? -10.133 -9.852 5.051 1 96 114 ALA A N 1
ATOM 887 C CA . ALA A 1 114 ? -9.078 -10.805 5.398 1 96 114 ALA A CA 1
ATOM 888 C C . ALA A 1 114 ? -9.656 -12.008 6.141 1 96 114 ALA A C 1
ATOM 890 O O . ALA A 1 114 ? -9.242 -13.141 5.902 1 96 114 ALA A O 1
ATOM 891 N N . ARG A 1 115 ? -10.578 -11.758 6.977 1 95.94 115 ARG A N 1
ATOM 892 C CA . ARG A 1 115 ? -11.156 -12.805 7.812 1 95.94 115 ARG A CA 1
ATOM 893 C C . ARG A 1 115 ? -11.844 -13.867 6.965 1 95.94 115 ARG A C 1
ATOM 895 O O . ARG A 1 115 ? -11.852 -15.047 7.324 1 95.94 115 ARG A O 1
ATOM 902 N N . LYS A 1 116 ? -12.375 -13.453 5.867 1 94.56 116 LYS A N 1
ATOM 903 C CA . LYS A 1 116 ? -13.062 -14.391 4.988 1 94.56 116 LYS A CA 1
ATOM 904 C C . LYS A 1 116 ? -12.109 -15.484 4.504 1 94.56 116 LYS A C 1
ATOM 906 O O . LYS A 1 116 ? -12.547 -16.578 4.117 1 94.56 116 LYS A O 1
ATOM 911 N N . SER A 1 117 ? -10.82 -15.211 4.574 1 94.5 117 SER A N 1
ATOM 912 C CA . SER A 1 117 ? -9.828 -16.156 4.082 1 94.5 117 SER A CA 1
ATOM 913 C C . SER A 1 117 ? -9.172 -16.922 5.227 1 94.5 117 SER A C 1
ATOM 915 O O . SER A 1 117 ? -8.172 -17.625 5.027 1 94.5 117 SER A O 1
ATOM 917 N N . ARG A 1 118 ? -9.719 -16.812 6.43 1 94.12 118 ARG A N 1
ATOM 918 C CA . ARG A 1 118 ? -9.086 -17.359 7.625 1 94.12 118 ARG A CA 1
ATOM 919 C C . ARG A 1 118 ? -9.008 -18.875 7.566 1 94.12 118 ARG A C 1
ATOM 921 O O . ARG A 1 118 ? -8.188 -19.484 8.25 1 94.12 118 ARG A O 1
ATOM 928 N N . TYR A 1 119 ? -9.805 -19.484 6.633 1 94.44 119 TYR A N 1
ATOM 929 C CA . TYR A 1 119 ? -9.883 -20.938 6.578 1 94.44 119 TYR A CA 1
ATOM 930 C C . TYR A 1 119 ? -8.805 -21.516 5.66 1 94.44 119 TYR A C 1
ATOM 932 O O . TYR A 1 119 ? -8.586 -22.719 5.625 1 94.44 119 TYR A O 1
ATOM 940 N N . LEU A 1 120 ? -8.086 -20.703 4.957 1 96.5 120 LEU A N 1
ATOM 941 C CA . LEU A 1 120 ? -7.027 -21.156 4.062 1 96.5 120 LEU A CA 1
ATOM 942 C C . LEU A 1 120 ? -5.812 -21.641 4.855 1 96.5 120 LEU A C 1
ATOM 944 O O . LEU A 1 120 ? -5.422 -21 5.84 1 96.5 120 LEU A O 1
ATOM 948 N N . THR A 1 121 ? -5.293 -22.781 4.422 1 97.94 121 THR A N 1
ATOM 949 C CA . THR A 1 121 ? -3.945 -23.094 4.875 1 97.94 121 THR A CA 1
ATOM 950 C C . THR A 1 121 ? -2.928 -22.141 4.246 1 97.94 121 THR A C 1
ATOM 952 O O . THR A 1 121 ? -3.252 -21.406 3.314 1 97.94 121 THR A O 1
ATOM 955 N N . PHE A 1 122 ? -1.722 -22.219 4.828 1 98.44 122 PHE A N 1
ATOM 956 C CA . PHE A 1 122 ? -0.651 -21.406 4.25 1 98.44 122 PHE A CA 1
ATOM 957 C C . PHE A 1 122 ? -0.443 -21.766 2.779 1 98.44 122 PHE A C 1
ATOM 959 O O . PHE A 1 122 ? -0.372 -20.875 1.928 1 98.44 122 PHE A O 1
ATOM 966 N N . GLY A 1 123 ? -0.419 -23.031 2.516 1 98.69 123 GLY A N 1
ATOM 967 C CA . GLY A 1 123 ? -0.216 -23.484 1.148 1 98.69 123 GLY A CA 1
ATOM 968 C C . GLY A 1 123 ? -1.305 -23.016 0.199 1 98.69 123 GLY A C 1
ATOM 969 O O . GLY A 1 123 ? -1.021 -22.609 -0.929 1 98.69 123 GLY A O 1
ATOM 970 N N . GLN A 1 124 ? -2.523 -23.109 0.604 1 98.25 124 GLN A N 1
ATOM 971 C CA . GLN A 1 124 ? -3.637 -22.656 -0.222 1 98.25 124 GLN A CA 1
ATOM 972 C C . GLN A 1 124 ? -3.555 -21.156 -0.475 1 98.25 124 GLN A C 1
ATOM 974 O O . GLN A 1 124 ? -3.828 -20.688 -1.584 1 98.25 124 GLN A O 1
ATOM 979 N N . ARG A 1 125 ? -3.221 -20.391 0.577 1 98.38 125 ARG A N 1
ATOM 980 C CA . ARG A 1 125 ? -3.064 -18.953 0.412 1 98.38 125 ARG A CA 1
ATOM 981 C C . ARG A 1 125 ? -1.98 -18.625 -0.614 1 98.38 125 ARG A C 1
ATOM 983 O O . ARG A 1 125 ? -2.17 -17.766 -1.479 1 98.38 125 ARG A O 1
ATOM 990 N N . MET A 1 126 ? -0.857 -19.375 -0.536 1 98.81 126 MET A N 1
ATOM 991 C CA . MET A 1 126 ? 0.219 -19.188 -1.505 1 98.81 126 MET A CA 1
ATOM 992 C C . MET A 1 126 ? -0.257 -19.516 -2.916 1 98.81 126 MET A C 1
ATOM 994 O O . MET A 1 126 ? 0.106 -18.828 -3.871 1 98.81 126 MET A O 1
ATOM 998 N N . SER A 1 127 ? -1.052 -20.484 -3.049 1 98.75 127 SER A N 1
ATOM 999 C CA . SER A 1 127 ? -1.586 -20.859 -4.355 1 98.75 127 SER A CA 1
ATOM 1000 C C . SER A 1 127 ? -2.486 -19.766 -4.918 1 98.75 127 SER A C 1
ATOM 1002 O O . SER A 1 127 ? -2.422 -19.453 -6.109 1 98.75 127 SER A O 1
ATOM 1004 N N . HIS A 1 128 ? -3.326 -19.234 -4.062 1 98.56 128 HIS A N 1
ATOM 1005 C CA . HIS A 1 128 ? -4.184 -18.141 -4.492 1 98.56 128 HIS A CA 1
ATOM 1006 C C . HIS A 1 128 ? -3.361 -16.922 -4.891 1 98.56 128 HIS A C 1
ATOM 1008 O O . HIS A 1 128 ? -3.705 -16.219 -5.844 1 98.56 128 HIS A O 1
ATOM 1014 N N . LEU A 1 129 ? -2.309 -16.656 -4.148 1 98.75 129 LEU A N 1
ATOM 1015 C CA . LEU A 1 129 ? -1.425 -15.547 -4.492 1 98.75 129 LEU A CA 1
ATOM 1016 C C . LEU A 1 129 ? -0.781 -15.766 -5.855 1 98.75 129 LEU A C 1
ATOM 1018 O O . LEU A 1 129 ? -0.72 -14.852 -6.676 1 98.75 129 LEU A O 1
ATOM 1022 N N . SER A 1 130 ? -0.339 -16.984 -6.09 1 98.69 130 SER A N 1
ATOM 1023 C CA . SER A 1 130 ? 0.246 -17.312 -7.387 1 98.69 130 SER A CA 1
ATOM 1024 C C . SER A 1 130 ? -0.757 -17.109 -8.516 1 98.69 130 SER A C 1
ATOM 1026 O O . SER A 1 130 ? -0.415 -16.547 -9.562 1 98.69 130 SER A O 1
ATOM 1028 N N . ALA A 1 131 ? -1.94 -17.531 -8.281 1 98.31 131 ALA A N 1
ATOM 1029 C CA . ALA A 1 131 ? -2.9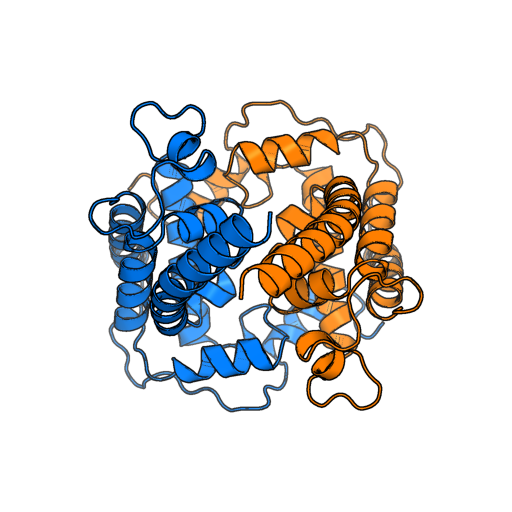9 -17.344 -9.289 1 98.31 131 ALA A CA 1
ATOM 1030 C C . ALA A 1 131 ? -3.236 -15.867 -9.562 1 98.31 131 ALA A C 1
ATOM 1032 O O . ALA A 1 131 ? -3.4 -15.469 -10.719 1 98.31 131 ALA A O 1
ATOM 1033 N N . LEU A 1 132 ? -3.293 -15.109 -8.523 1 98.38 132 LEU A N 1
ATOM 1034 C CA . LEU A 1 132 ? -3.518 -13.672 -8.656 1 98.38 132 LEU A CA 1
ATOM 1035 C C . LEU A 1 132 ? -2.398 -13.023 -9.469 1 98.38 132 LEU A C 1
ATOM 1037 O O . LEU A 1 132 ? -2.66 -12.172 -10.328 1 98.38 132 LEU A O 1
ATOM 1041 N N . LEU A 1 133 ? -1.146 -13.391 -9.188 1 98.5 133 LEU A N 1
ATOM 1042 C CA . LEU A 1 133 ? -0 -12.781 -9.852 1 98.5 133 LEU A CA 1
ATOM 1043 C C . LEU A 1 133 ? 0.025 -13.164 -11.328 1 98.5 133 LEU A C 1
ATOM 1045 O O . LEU A 1 133 ? 0.479 -12.375 -12.172 1 98.5 133 LEU A O 1
ATOM 1049 N N . ARG A 1 134 ? -0.52 -14.328 -11.641 1 97.75 134 ARG A N 1
ATOM 1050 C CA . ARG A 1 134 ? -0.661 -14.711 -13.039 1 97.75 134 ARG A CA 1
ATOM 1051 C C . ARG A 1 134 ? -1.792 -13.93 -13.711 1 97.75 134 ARG A C 1
ATOM 1053 O O . ARG A 1 134 ? -1.669 -13.516 -14.859 1 97.75 134 ARG A O 1
ATOM 1060 N N . LEU A 1 135 ? -2.799 -13.758 -13.008 1 97.38 135 LEU A N 1
ATOM 1061 C CA . LEU A 1 135 ? -4.039 -13.188 -13.523 1 97.38 135 LEU A CA 1
ATOM 1062 C C . LEU A 1 135 ? -3.881 -11.695 -13.805 1 97.38 135 LEU A C 1
ATOM 1064 O O . LEU A 1 135 ? -4.418 -11.188 -14.789 1 97.38 135 LEU A O 1
ATOM 1068 N N . SER A 1 136 ? -3.158 -10.984 -12.945 1 97.12 136 SER A N 1
ATOM 1069 C CA . SER A 1 136 ? -3.15 -9.523 -13.016 1 97.12 136 SER A CA 1
ATOM 1070 C C . SER A 1 136 ? -1.735 -8.969 -12.875 1 97.12 136 SER A C 1
ATOM 1072 O O . SER A 1 136 ? -1.179 -8.945 -11.773 1 97.12 136 SER A O 1
ATOM 1074 N N . LYS A 1 137 ? -1.215 -8.461 -13.938 1 96.31 137 LYS A N 1
ATOM 1075 C CA . LYS A 1 137 ? 0.09 -7.812 -13.867 1 96.31 137 LYS A CA 1
ATOM 1076 C C . LYS A 1 137 ? -0.024 -6.414 -13.273 1 96.31 137 LYS A C 1
ATOM 1078 O O . LYS A 1 137 ? 0.95 -5.879 -12.734 1 96.31 137 LYS A O 1
ATOM 1083 N N . TYR A 1 138 ? -1.254 -5.887 -13.336 1 94.69 138 TYR A N 1
ATOM 1084 C CA . TYR A 1 138 ? -1.492 -4.637 -12.617 1 94.69 138 TYR A CA 1
ATOM 1085 C C . TYR A 1 138 ? -1.219 -4.801 -11.133 1 94.69 138 TYR A C 1
ATOM 1087 O O . TYR A 1 138 ? -0.652 -3.908 -10.492 1 94.69 138 TYR A O 1
ATOM 1095 N N . ARG A 1 139 ? -1.629 -5.914 -10.594 1 96.5 139 ARG A N 1
ATOM 1096 C CA . ARG A 1 139 ? -1.352 -6.191 -9.188 1 96.5 139 ARG A CA 1
ATOM 1097 C C . ARG A 1 139 ? 0.147 -6.332 -8.945 1 96.5 139 ARG A C 1
ATOM 1099 O O . ARG A 1 139 ? 0.658 -5.887 -7.914 1 96.5 139 ARG A O 1
ATOM 1106 N N . CYS A 1 140 ? 0.806 -6.898 -9.836 1 97.94 140 CYS A N 1
ATOM 1107 C CA . CYS A 1 140 ? 2.254 -7.035 -9.719 1 97.94 140 CYS A CA 1
ATOM 1108 C C . CYS A 1 140 ? 2.928 -5.668 -9.688 1 97.94 140 CYS A C 1
ATOM 1110 O O . CYS A 1 140 ? 3.873 -5.453 -8.93 1 97.94 140 CYS A O 1
ATOM 1112 N N . PHE A 1 141 ? 2.404 -4.688 -10.539 1 95.81 141 PHE A N 1
ATOM 1113 C CA . PHE A 1 141 ? 2.924 -3.326 -10.531 1 95.81 141 PHE A CA 1
ATOM 1114 C C . PHE A 1 141 ? 2.82 -2.717 -9.133 1 95.81 141 PHE A C 1
ATOM 1116 O O . PHE A 1 141 ? 3.785 -2.135 -8.633 1 95.81 141 PHE A O 1
ATOM 1123 N N . SER A 1 142 ? 1.626 -2.893 -8.617 1 97.44 142 SER A N 1
ATOM 1124 C CA . SER A 1 142 ? 1.366 -2.322 -7.301 1 97.44 142 SER A CA 1
ATOM 1125 C C . SER A 1 142 ? 2.311 -2.898 -6.25 1 97.44 142 SER A C 1
ATOM 1127 O O . SER A 1 142 ? 2.83 -2.166 -5.406 1 97.44 142 SER A O 1
ATOM 1129 N N . LEU A 1 143 ? 2.594 -4.141 -6.309 1 98.62 143 LEU A N 1
ATOM 1130 C CA . LEU A 1 143 ? 3.473 -4.805 -5.352 1 98.62 143 LEU A CA 1
ATOM 1131 C C . LEU A 1 143 ? 4.914 -4.34 -5.527 1 98.62 143 LEU A C 1
ATOM 1133 O O . LEU A 1 143 ? 5.637 -4.156 -4.547 1 98.62 143 LEU A O 1
ATOM 1137 N N . LEU A 1 144 ? 5.32 -4.137 -6.75 1 98.25 144 LEU A N 1
ATOM 1138 C CA . LEU A 1 144 ? 6.672 -3.676 -7.047 1 98.25 144 LEU A CA 1
ATOM 1139 C C . LEU A 1 144 ? 6.871 -2.236 -6.586 1 98.25 144 LEU A C 1
ATOM 1141 O O . LEU A 1 144 ? 8.008 -1.782 -6.43 1 98.25 144 LEU A O 1
ATOM 1145 N N . LYS A 1 145 ? 5.77 -1.548 -6.395 1 97.88 145 LYS A N 1
ATOM 1146 C CA . LYS A 1 145 ? 5.809 -0.198 -5.84 1 97.88 145 LYS A CA 1
ATOM 1147 C C . LYS A 1 145 ? 5.809 -0.229 -4.312 1 97.88 145 LYS A C 1
ATOM 1149 O O . LYS A 1 145 ? 5.91 0.815 -3.666 1 97.88 145 LYS A O 1
ATOM 1154 N N . GLY A 1 146 ? 5.746 -1.454 -3.758 1 97.81 146 GLY A N 1
ATOM 1155 C CA . GLY A 1 146 ? 5.625 -1.579 -2.314 1 97.81 146 GLY A CA 1
ATOM 1156 C C . GLY A 1 146 ? 4.223 -1.287 -1.808 1 97.81 146 GLY A C 1
ATOM 1157 O O . GLY A 1 146 ? 4.039 -0.935 -0.641 1 97.81 146 GLY A O 1
ATOM 1158 N N . GLU A 1 147 ? 3.264 -1.372 -2.713 1 98.31 147 GLU A N 1
ATOM 1159 C CA . GLU A 1 147 ? 1.894 -1.013 -2.357 1 98.31 147 GLU A CA 1
ATOM 1160 C C . GLU A 1 147 ? 1.021 -2.254 -2.201 1 98.31 147 GLU A C 1
ATOM 1162 O O . GLU A 1 147 ? 1.188 -3.232 -2.932 1 98.31 147 GLU A O 1
ATOM 1167 N N . ASN A 1 148 ? 0.116 -2.234 -1.239 1 98.12 148 ASN A N 1
ATOM 1168 C CA . ASN A 1 148 ? -0.987 -3.176 -1.08 1 98.12 148 ASN A CA 1
ATOM 1169 C C . ASN A 1 148 ? -0.484 -4.586 -0.782 1 98.12 148 ASN A C 1
ATOM 1171 O O . ASN A 1 148 ? -1.109 -5.57 -1.181 1 98.12 148 ASN A O 1
ATOM 1175 N N . ILE A 1 149 ? 0.698 -4.676 -0.159 1 98.62 149 ILE A N 1
ATOM 1176 C CA . ILE A 1 149 ? 1.304 -5.98 0.092 1 98.62 149 ILE A CA 1
ATOM 1177 C C . ILE A 1 149 ? 0.45 -6.762 1.087 1 98.62 149 ILE A C 1
ATOM 1179 O O . ILE A 1 149 ? -0.035 -7.852 0.775 1 98.62 149 ILE A O 1
ATOM 1183 N N . GLU A 1 150 ? 0.135 -6.188 2.23 1 98.56 150 GLU A N 1
ATOM 1184 C CA . GLU A 1 150 ? -0.545 -6.895 3.311 1 98.56 150 GLU A CA 1
ATOM 1185 C C . GLU A 1 150 ? -1.974 -7.262 2.918 1 98.56 150 GLU A C 1
ATOM 1187 O O . GLU A 1 150 ? -2.422 -8.383 3.162 1 98.56 150 GLU A O 1
ATOM 1192 N N . THR A 1 151 ? -2.656 -6.32 2.254 1 98.38 151 THR A N 1
ATOM 1193 C CA . THR A 1 151 ? -4.043 -6.59 1.893 1 98.38 151 THR A CA 1
ATOM 1194 C C . THR A 1 151 ? -4.117 -7.625 0.772 1 98.38 151 THR A C 1
ATOM 1196 O O . THR A 1 151 ? -5.062 -8.414 0.713 1 98.38 151 THR A O 1
ATOM 1199 N N . THR A 1 152 ? -3.137 -7.633 -0.112 1 98.69 152 THR A N 1
ATOM 1200 C CA . THR A 1 152 ? -3.094 -8.633 -1.175 1 98.69 152 THR A CA 1
ATOM 1201 C C . THR A 1 152 ? -2.879 -10.023 -0.596 1 98.69 152 THR A C 1
ATOM 1203 O O . THR A 1 152 ? -3.568 -10.977 -0.976 1 98.69 152 THR A O 1
ATOM 1206 N N . VAL A 1 153 ? -1.972 -10.102 0.367 1 98.81 153 VAL A N 1
ATOM 1207 C CA . VAL A 1 153 ? -1.663 -11.391 0.973 1 98.81 153 VAL A CA 1
ATOM 1208 C C . VAL A 1 153 ? -2.844 -11.859 1.819 1 98.81 153 VAL A C 1
ATOM 1210 O O . VAL A 1 153 ? -3.172 -13.055 1.833 1 98.81 153 VAL A O 1
ATOM 1213 N N . ALA A 1 154 ? -3.469 -10.953 2.484 1 98.19 154 ALA A N 1
ATOM 1214 C CA . ALA A 1 154 ? -4.535 -11.281 3.426 1 98.19 154 ALA A CA 1
ATOM 1215 C C . ALA A 1 154 ? -5.766 -11.812 2.695 1 98.19 154 ALA A C 1
ATOM 1217 O O . ALA A 1 154 ? -6.477 -12.68 3.209 1 98.19 154 ALA A O 1
ATOM 1218 N N . SER A 1 155 ? -5.992 -11.305 1.462 1 97.75 155 SER A N 1
ATOM 1219 C CA . SER A 1 155 ? -7.242 -11.648 0.792 1 97.75 155 SER A CA 1
ATOM 1220 C C . SER A 1 155 ? -7.016 -11.938 -0.687 1 97.75 155 SER A C 1
ATOM 1222 O O . SER A 1 155 ? -7.695 -11.375 -1.548 1 97.75 155 SER A O 1
ATOM 1224 N N . PRO A 1 156 ? -6.156 -12.898 -0.934 1 97.56 156 PRO A N 1
ATOM 1225 C CA . PRO A 1 156 ? -5.777 -13.125 -2.33 1 97.56 156 PRO A CA 1
ATOM 1226 C C . PRO A 1 156 ? -6.926 -13.68 -3.17 1 97.56 156 PRO A C 1
ATOM 1228 O O . PRO A 1 156 ? -7.059 -13.336 -4.344 1 97.56 156 PRO A O 1
ATOM 1231 N N . ALA A 1 157 ? -7.824 -14.523 -2.66 1 96.25 157 ALA A N 1
ATOM 1232 C CA . ALA A 1 157 ? -8.945 -15.078 -3.41 1 96.25 157 ALA A CA 1
ATOM 1233 C C . ALA A 1 157 ? -9.953 -13.984 -3.781 1 96.25 157 ALA A C 1
ATOM 1235 O O . ALA A 1 157 ? -10.461 -13.961 -4.902 1 96.25 157 ALA A O 1
ATOM 1236 N N . GLN A 1 158 ? -10.211 -13.18 -2.834 1 96.62 158 GLN A N 1
ATOM 1237 C CA . GLN A 1 158 ? -11.117 -12.07 -3.086 1 96.62 158 GLN A CA 1
ATOM 1238 C C . GLN A 1 158 ? -10.539 -11.117 -4.129 1 96.62 158 GLN A C 1
ATOM 1240 O O . GLN A 1 158 ? -11.273 -10.586 -4.965 1 96.62 158 GLN A O 1
ATOM 1245 N N . ARG A 1 159 ? -9.227 -10.938 -4.07 1 97 159 ARG A N 1
ATOM 1246 C CA . ARG A 1 159 ? -8.586 -10.078 -5.059 1 97 159 ARG A CA 1
ATOM 1247 C C . ARG A 1 159 ? -8.68 -10.68 -6.457 1 97 159 ARG A C 1
ATOM 1249 O O . ARG A 1 159 ? -8.859 -9.961 -7.441 1 97 159 ARG A O 1
ATOM 1256 N N . CYS A 1 160 ? -8.547 -11.953 -6.531 1 95.75 160 CYS A N 1
ATOM 1257 C CA . CYS A 1 160 ? -8.695 -12.633 -7.816 1 95.75 160 CYS A CA 1
ATOM 1258 C C . CYS A 1 160 ? -10.086 -12.422 -8.391 1 95.75 160 CYS A C 1
ATOM 1260 O O . CYS A 1 160 ? -10.234 -12.008 -9.547 1 95.75 160 CYS A O 1
ATOM 1262 N N . SER A 1 161 ? -11.07 -12.688 -7.582 1 95.5 161 SER A N 1
ATOM 1263 C CA . SER A 1 161 ? -12.453 -12.523 -8.023 1 95.5 161 SER A CA 1
ATOM 1264 C C . SER A 1 161 ? -12.75 -11.07 -8.375 1 95.5 161 SER A C 1
ATOM 1266 O O . SER A 1 161 ? -13.438 -10.789 -9.359 1 95.5 161 SER A O 1
ATOM 1268 N N . GLY A 1 162 ? -12.219 -10.195 -7.551 1 95.12 162 GLY A N 1
ATOM 1269 C CA . GLY A 1 162 ? -12.406 -8.781 -7.824 1 95.12 162 GLY A CA 1
ATOM 1270 C C . GLY A 1 162 ? -11.797 -8.344 -9.141 1 95.12 162 GLY A C 1
ATOM 1271 O O . GLY A 1 162 ? -12.383 -7.531 -9.859 1 95.12 162 GLY A O 1
ATOM 1272 N N . THR A 1 163 ? -10.633 -8.883 -9.383 1 95.19 163 THR A N 1
ATOM 1273 C CA . THR A 1 163 ? -9.953 -8.547 -10.633 1 95.19 163 THR A CA 1
ATOM 1274 C C . THR A 1 163 ? -10.789 -8.961 -11.836 1 95.19 163 THR A C 1
ATOM 1276 O O . THR A 1 163 ? -10.922 -8.203 -12.797 1 95.19 163 THR A O 1
ATOM 1279 N N . ILE A 1 164 ? -11.359 -10.117 -11.781 1 93.88 164 ILE A N 1
ATOM 1280 C CA . ILE A 1 164 ? -12.172 -10.641 -12.875 1 93.88 164 ILE A CA 1
ATOM 1281 C C . ILE A 1 164 ? -13.414 -9.773 -13.047 1 93.88 164 ILE A C 1
ATOM 1283 O O . ILE A 1 164 ? -13.742 -9.352 -14.156 1 93.88 164 ILE A O 1
ATOM 1287 N N . VAL A 1 165 ? -14.062 -9.477 -11.961 1 94.25 165 VAL A N 1
ATOM 1288 C CA . VAL A 1 165 ? -15.281 -8.672 -11.977 1 94.25 165 VAL A CA 1
ATOM 1289 C C . VAL A 1 165 ? -14.969 -7.262 -12.469 1 94.25 165 VAL A C 1
ATOM 1291 O O . VAL A 1 165 ? -15.703 -6.703 -13.281 1 94.25 165 VAL A O 1
ATOM 1294 N N . ASN A 1 166 ? -13.875 -6.684 -11.977 1 92.94 166 ASN A N 1
ATOM 1295 C CA . ASN A 1 166 ? -13.484 -5.324 -12.336 1 92.94 166 ASN A CA 1
ATOM 1296 C C . ASN A 1 166 ? -13.164 -5.211 -13.828 1 92.94 166 ASN A C 1
ATOM 1298 O O . ASN A 1 166 ? -13.422 -4.172 -14.438 1 92.94 166 ASN A O 1
ATOM 1302 N N . CYS A 1 167 ? -12.562 -6.223 -14.352 1 90.62 167 CYS A N 1
ATOM 1303 C CA . CYS A 1 167 ? -12.242 -6.207 -15.773 1 90.62 167 CYS A CA 1
ATOM 1304 C C . CYS A 1 167 ? -13.508 -6.031 -16.609 1 90.62 167 CYS A C 1
ATOM 1306 O O . CYS A 1 167 ? -13.539 -5.215 -17.531 1 90.62 167 CYS A O 1
ATOM 1308 N N . VAL A 1 168 ? -14.562 -6.715 -16.266 1 92.12 168 VAL A N 1
ATOM 1309 C CA . VAL A 1 168 ? -15.828 -6.656 -17 1 92.12 168 VAL A CA 1
ATOM 1310 C C . VAL A 1 168 ? -16.484 -5.301 -16.781 1 92.12 168 VAL A C 1
ATOM 1312 O O . VAL A 1 168 ? -16.969 -4.672 -17.719 1 92.12 168 VAL A O 1
ATOM 1315 N N . GLN A 1 169 ? -16.484 -4.832 -15.547 1 94.38 169 GLN A N 1
ATOM 1316 C CA . GLN A 1 169 ? -17.125 -3.566 -15.195 1 94.38 169 GLN A CA 1
ATOM 1317 C C . GLN A 1 169 ? -16.406 -2.387 -15.844 1 94.38 169 GLN A C 1
ATOM 1319 O O . GLN A 1 169 ? -17.047 -1.443 -16.312 1 94.38 169 GLN A O 1
ATOM 1324 N N . ASN A 1 170 ? -15.102 -2.461 -15.828 1 91.81 170 ASN A N 1
ATOM 1325 C CA . ASN A 1 170 ? -14.32 -1.391 -16.438 1 91.81 170 ASN A CA 1
ATOM 1326 C C . ASN A 1 170 ? -14.555 -1.314 -17.938 1 91.81 170 ASN A C 1
ATOM 1328 O O . ASN A 1 170 ? -14.562 -0.226 -18.516 1 91.81 170 ASN A O 1
ATOM 1332 N N . SER A 1 171 ? -14.68 -2.436 -18.562 1 91.31 171 SER A N 1
ATOM 1333 C CA . SER A 1 171 ? -14.992 -2.463 -19.984 1 91.31 171 SER A CA 1
ATOM 1334 C C . SER A 1 171 ? -16.328 -1.796 -20.266 1 91.31 171 SER A C 1
ATOM 1336 O O . SER A 1 171 ? -16.453 -1.028 -21.219 1 91.31 171 SER A O 1
ATOM 1338 N N . LYS A 1 172 ? -17.281 -2.078 -19.484 1 94 172 LYS A N 1
ATOM 1339 C CA . LYS A 1 172 ? -18.594 -1.458 -19.625 1 94 172 LYS A CA 1
ATOM 1340 C C . LYS A 1 172 ? -18.531 0.048 -19.391 1 94 172 LYS A C 1
ATOM 1342 O O . LYS A 1 172 ? -19.141 0.825 -20.125 1 94 172 LYS A O 1
ATOM 1347 N N . ARG A 1 173 ? -17.875 0.406 -18.391 1 93.5 173 ARG A N 1
ATOM 1348 C CA . ARG A 1 173 ? -17.703 1.824 -18.094 1 93.5 173 ARG A CA 1
ATOM 1349 C C . ARG A 1 173 ? -17.062 2.553 -19.266 1 93.5 173 ARG A C 1
ATOM 1351 O O . ARG A 1 173 ? -17.453 3.67 -19.594 1 93.5 173 ARG A O 1
ATOM 1358 N N . GLN A 1 1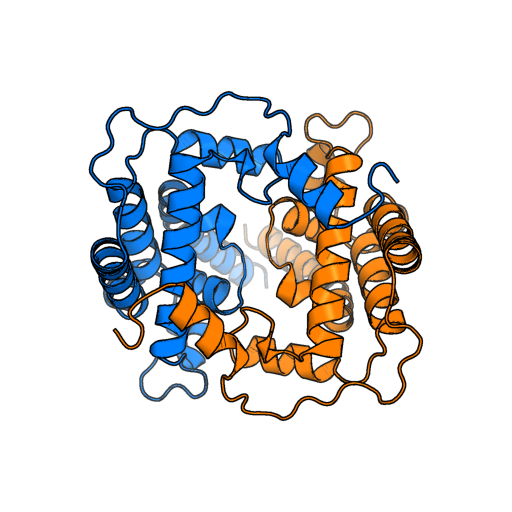74 ? -16.047 1.965 -19.844 1 92.75 174 GLN A N 1
ATOM 1359 C CA . GLN A 1 174 ? -15.375 2.566 -20.984 1 92.75 174 GLN A CA 1
ATOM 1360 C C . GLN A 1 174 ? -16.328 2.771 -22.141 1 92.75 174 GLN A C 1
ATOM 1362 O O . GLN A 1 174 ? -16.219 3.756 -22.875 1 92.75 174 GLN A O 1
ATOM 1367 N N . GLU A 1 175 ? -17.219 1.85 -22.344 1 94.56 175 GLU A N 1
ATOM 1368 C CA . GLU A 1 175 ? -18.234 1.992 -23.391 1 94.56 175 GLU A CA 1
ATOM 1369 C C . GLU A 1 175 ? -19.156 3.174 -23.109 1 94.56 175 GLU A C 1
ATOM 1371 O O . GLU A 1 175 ? -19.469 3.951 -24.016 1 94.56 175 GLU A O 1
ATOM 1376 N N . PHE A 1 176 ? -19.547 3.295 -21.891 1 94.88 176 PHE A N 1
ATOM 1377 C CA . PHE A 1 176 ? -20.406 4.414 -21.516 1 94.88 176 PHE A CA 1
ATOM 1378 C C . PHE A 1 176 ? -19.688 5.742 -21.734 1 94.88 176 PHE A C 1
ATOM 1380 O O . PHE A 1 176 ? -20.312 6.711 -22.188 1 94.88 176 PHE A O 1
ATOM 1387 N N . ILE A 1 177 ? -18.531 5.789 -21.406 1 94.75 177 ILE A N 1
ATOM 1388 C CA . ILE A 1 177 ? -17.75 7.012 -21.562 1 94.75 177 ILE A CA 1
ATOM 1389 C C . ILE A 1 177 ? -17.641 7.375 -23.047 1 94.75 177 ILE A C 1
ATOM 1391 O O . ILE A 1 177 ? -17.812 8.539 -23.422 1 94.75 177 ILE A O 1
ATOM 1395 N N . LYS A 1 178 ? -17.344 6.395 -23.828 1 94.5 178 LYS A N 1
ATOM 1396 C CA . LYS A 1 178 ? -17.25 6.625 -25.266 1 94.5 178 LYS A CA 1
ATOM 1397 C C . LYS A 1 178 ? -18.547 7.176 -25.828 1 94.5 178 LYS A C 1
ATOM 1399 O O . LYS A 1 178 ? -18.547 8.078 -26.672 1 94.5 178 LYS A O 1
ATOM 1404 N N . GLU A 1 179 ? -19.625 6.723 -25.406 1 95.19 179 GLU A N 1
ATOM 1405 C CA . GLU A 1 179 ? -20.938 7.137 -25.891 1 95.19 179 GLU A CA 1
ATOM 1406 C C . GLU A 1 179 ? -21.297 8.531 -25.375 1 95.19 179 GLU A C 1
ATOM 1408 O O . GLU A 1 179 ? -21.984 9.289 -26.062 1 95.19 179 GLU A O 1
ATOM 1413 N N . GLY A 1 180 ? -20.922 8.852 -24.25 1 92.56 180 GLY A N 1
ATOM 1414 C CA . GLY A 1 180 ? -21.281 10.125 -23.641 1 92.56 180 GLY A CA 1
ATOM 1415 C C . GLY A 1 180 ? -20.391 11.273 -24.062 1 92.56 180 GLY A C 1
ATOM 1416 O O . GLY A 1 180 ? -20.719 12.438 -23.828 1 92.56 180 GLY A O 1
ATOM 1417 N N . ARG A 1 181 ? -19.281 10.977 -24.641 1 88.44 181 ARG A N 1
ATOM 1418 C CA . ARG A 1 181 ? -18.359 12 -25.125 1 88.44 181 ARG A CA 1
ATOM 1419 C C . ARG A 1 181 ? -18.781 12.5 -26.516 1 88.44 181 ARG A C 1
ATOM 1421 O O . ARG A 1 181 ? -18.672 13.695 -26.812 1 88.44 181 ARG A O 1
ATOM 1428 N N . LEU B 1 1 ? 16.766 -19.094 -7.727 1 97.19 1 LEU B N 1
ATOM 1429 C CA . LEU B 1 1 ? 16.609 -17.875 -6.926 1 97.19 1 LEU B CA 1
ATOM 1430 C C . LEU B 1 1 ? 17.969 -17.234 -6.652 1 97.19 1 LEU B C 1
ATOM 1432 O O . LEU B 1 1 ? 18.984 -17.922 -6.527 1 97.19 1 LEU B O 1
ATOM 1436 N N . ALA B 1 2 ? 18 -15.969 -6.648 1 97.12 2 ALA B N 1
ATOM 1437 C CA . ALA B 1 2 ? 19.219 -15.203 -6.355 1 97.12 2 ALA B CA 1
ATOM 1438 C C . ALA B 1 2 ? 19.484 -15.148 -4.855 1 97.12 2 ALA B C 1
ATOM 1440 O O . ALA B 1 2 ? 20.609 -14.93 -4.426 1 97.12 2 ALA B O 1
ATOM 1441 N N . PHE B 1 3 ? 18.453 -15.344 -4 1 98.38 3 PHE B N 1
ATOM 1442 C CA . PHE B 1 3 ? 18.578 -15.219 -2.555 1 98.38 3 PHE B CA 1
ATOM 1443 C C . PHE B 1 3 ? 18.172 -16.516 -1.859 1 98.38 3 PHE B C 1
ATOM 1445 O O . PHE B 1 3 ? 17.266 -17.219 -2.324 1 98.38 3 PHE B O 1
ATOM 1452 N N . ARG B 1 4 ? 18.734 -16.766 -0.705 1 97.56 4 ARG B N 1
ATOM 1453 C CA . ARG B 1 4 ? 18.484 -18.016 0.009 1 97.56 4 ARG B CA 1
ATOM 1454 C C . ARG B 1 4 ? 17.609 -17.781 1.233 1 97.56 4 ARG B C 1
ATOM 1456 O O . ARG B 1 4 ? 17.203 -18.734 1.906 1 97.56 4 ARG B O 1
ATOM 1463 N N . SER B 1 5 ? 17.406 -16.406 1.524 1 98.31 5 SER B N 1
ATOM 1464 C CA . SER B 1 5 ? 16.594 -16.062 2.684 1 98.31 5 SER B CA 1
ATOM 1465 C C . SER B 1 5 ? 16.016 -14.648 2.551 1 98.31 5 SER B C 1
ATOM 1467 O O . SER B 1 5 ? 16.469 -13.859 1.722 1 98.31 5 SER B O 1
ATOM 1469 N N . LEU B 1 6 ? 15.016 -14.445 3.412 1 97.56 6 LEU B N 1
ATOM 1470 C CA . LEU B 1 6 ? 14.453 -13.102 3.486 1 97.56 6 LEU B CA 1
ATOM 1471 C C . LEU B 1 6 ? 15.508 -12.086 3.916 1 97.56 6 LEU B C 1
ATOM 1473 O O . LEU B 1 6 ? 15.547 -10.969 3.4 1 97.56 6 LEU B O 1
ATOM 1477 N N . VAL B 1 7 ? 16.297 -12.484 4.898 1 97.44 7 VAL B N 1
ATOM 1478 C CA . VAL B 1 7 ? 17.328 -11.602 5.43 1 97.44 7 VAL B CA 1
ATOM 1479 C C . VAL B 1 7 ? 18.281 -11.188 4.309 1 97.44 7 VAL B C 1
ATOM 1481 O O . VAL B 1 7 ? 18.625 -10.008 4.18 1 97.44 7 VAL B O 1
ATOM 1484 N N . GLU B 1 8 ? 18.672 -12.148 3.488 1 98.06 8 GLU B N 1
ATOM 1485 C CA . GLU B 1 8 ? 19.562 -11.867 2.367 1 98.06 8 GLU B CA 1
ATOM 1486 C C . GLU B 1 8 ? 18.891 -10.953 1.346 1 98.06 8 GLU B C 1
ATOM 1488 O O . GLU B 1 8 ? 19.516 -10.031 0.819 1 98.06 8 GLU B O 1
ATOM 1493 N N . ALA B 1 9 ? 17.625 -11.172 1.067 1 97.75 9 ALA B N 1
ATOM 1494 C CA . ALA B 1 9 ? 16.875 -10.352 0.119 1 97.75 9 ALA B CA 1
ATOM 1495 C C . ALA B 1 9 ? 16.766 -8.914 0.604 1 97.75 9 ALA B C 1
ATOM 1497 O O . ALA B 1 9 ? 16.953 -7.973 -0.176 1 97.75 9 ALA B O 1
ATOM 1498 N N . LYS B 1 10 ? 16.516 -8.742 1.909 1 95.88 10 LYS B N 1
ATOM 1499 C CA . LYS B 1 10 ? 16.391 -7.414 2.5 1 95.88 10 LYS B CA 1
ATOM 1500 C C . LYS B 1 10 ? 17.719 -6.668 2.455 1 95.88 10 LYS B C 1
ATOM 1502 O O . LYS B 1 10 ? 17.75 -5.465 2.178 1 95.88 10 LYS B O 1
ATOM 1507 N N . LYS B 1 11 ? 18.781 -7.363 2.805 1 96.38 11 LYS B N 1
ATOM 1508 C CA . LYS B 1 11 ? 20.109 -6.754 2.736 1 96.38 11 LYS B CA 1
ATOM 1509 C C . LYS B 1 11 ? 20.422 -6.289 1.316 1 96.38 11 LYS B C 1
ATOM 1511 O O . LYS B 1 11 ? 21.016 -5.223 1.123 1 96.38 11 LYS B O 1
ATOM 1516 N N . ALA B 1 12 ? 20.062 -7.09 0.349 1 96.44 12 ALA B N 1
ATOM 1517 C CA . ALA B 1 12 ? 20.312 -6.766 -1.052 1 96.44 12 ALA B CA 1
ATOM 1518 C C . ALA B 1 12 ? 19.5 -5.539 -1.482 1 96.44 12 ALA B C 1
ATOM 1520 O O . ALA B 1 12 ? 19.938 -4.789 -2.361 1 96.44 12 ALA B O 1
ATOM 1521 N N . MET B 1 13 ? 18.297 -5.375 -0.896 1 93.81 13 MET B N 1
ATOM 1522 C CA . MET B 1 13 ? 17.484 -4.191 -1.19 1 93.81 13 MET B CA 1
ATOM 1523 C C . MET B 1 13 ? 18.234 -2.918 -0.809 1 93.81 13 MET B C 1
ATOM 1525 O O . MET B 1 13 ? 18.281 -1.968 -1.593 1 93.81 13 MET B O 1
ATOM 1529 N N . LEU B 1 14 ? 18.859 -2.943 0.337 1 92.06 14 LEU B N 1
ATOM 1530 C CA . LEU B 1 14 ? 19.516 -1.761 0.877 1 92.06 14 LEU B CA 1
ATOM 1531 C C . LEU B 1 14 ? 20.734 -1.386 0.035 1 92.06 14 LEU B C 1
ATOM 1533 O O . LEU B 1 14 ? 21.094 -0.209 -0.061 1 92.06 14 LEU B O 1
ATOM 1537 N N . SER B 1 15 ? 21.344 -2.352 -0.628 1 91.69 15 SER B N 1
ATOM 1538 C CA . SER B 1 15 ? 22.578 -2.113 -1.375 1 91.69 15 SER B CA 1
ATOM 1539 C C . SER B 1 15 ? 22.312 -2.061 -2.877 1 91.69 15 SER B C 1
ATOM 1541 O O . SER B 1 15 ? 23.25 -2.035 -3.678 1 91.69 15 SER B O 1
ATOM 1543 N N . ARG B 1 16 ? 21.047 -2.023 -3.221 1 92.56 16 ARG B N 1
ATOM 1544 C CA . ARG B 1 16 ? 20.734 -2.115 -4.641 1 92.56 16 ARG B CA 1
ATOM 1545 C C . ARG B 1 16 ? 21.141 -0.843 -5.379 1 92.56 16 ARG B C 1
ATOM 1547 O O . ARG B 1 16 ? 21.156 0.239 -4.789 1 92.56 16 ARG B O 1
ATOM 1554 N N . HIS B 1 17 ? 21.359 -1.073 -6.656 1 89.25 17 HIS B N 1
ATOM 1555 C CA . HIS B 1 17 ? 21.672 0.053 -7.527 1 89.25 17 HIS B CA 1
ATOM 1556 C C . HIS B 1 17 ? 20.406 0.812 -7.922 1 89.25 17 HIS B C 1
ATOM 1558 O O . HIS B 1 17 ? 19.391 0.2 -8.258 1 89.25 17 HIS B O 1
ATOM 1564 N N . LEU B 1 18 ? 20.5 2.115 -7.805 1 90.75 18 LEU B N 1
ATOM 1565 C CA . LEU B 1 18 ? 19.438 2.988 -8.305 1 90.75 18 LEU B CA 1
ATOM 1566 C C . LEU B 1 18 ? 19.891 3.725 -9.562 1 90.75 18 LEU B C 1
ATOM 1568 O O . LEU B 1 18 ? 21.047 4.152 -9.656 1 90.75 18 LEU B O 1
ATOM 1572 N N . ASP B 1 19 ? 19.031 3.826 -10.508 1 85.56 19 ASP B N 1
ATOM 1573 C CA . ASP B 1 19 ? 19.359 4.41 -11.797 1 85.56 19 ASP B CA 1
ATOM 1574 C C . ASP B 1 19 ? 19.766 5.875 -11.656 1 85.56 19 ASP B C 1
ATOM 1576 O O . ASP B 1 19 ? 20.656 6.348 -12.367 1 85.56 19 ASP B O 1
ATOM 1580 N N . LYS B 1 20 ? 19.062 6.508 -10.766 1 87.38 20 LYS B N 1
ATOM 1581 C CA . LYS B 1 20 ? 19.344 7.926 -10.555 1 87.38 20 LYS B CA 1
ATOM 1582 C C . LYS B 1 20 ? 19.828 8.188 -9.133 1 87.38 20 LYS B C 1
ATOM 1584 O O . LYS B 1 20 ? 19.328 7.598 -8.18 1 87.38 20 LYS B O 1
ATOM 1589 N N . ALA B 1 21 ? 20.734 9.047 -9.094 1 84.44 21 ALA B N 1
ATOM 1590 C CA . ALA B 1 21 ? 21.312 9.391 -7.793 1 84.44 21 ALA B CA 1
ATOM 1591 C C . ALA B 1 21 ? 20.297 10.109 -6.914 1 84.44 21 ALA B C 1
ATOM 1593 O O . ALA B 1 21 ? 19.406 10.812 -7.418 1 84.44 21 ALA B O 1
ATOM 1594 N N . TRP B 1 22 ? 20.359 9.922 -5.641 1 89.62 22 TRP B N 1
ATOM 1595 C CA . TRP B 1 22 ? 19.562 10.586 -4.613 1 89.62 22 TRP B CA 1
ATOM 1596 C C . TRP B 1 22 ? 20.438 11.398 -3.676 1 89.62 22 TRP B C 1
ATOM 1598 O O . TRP B 1 22 ? 21.469 10.906 -3.188 1 89.62 22 TRP B O 1
ATOM 1608 N N . PHE B 1 23 ? 20.031 12.688 -3.605 1 84.31 23 PHE B N 1
ATOM 1609 C CA . PHE B 1 23 ? 20.75 13.539 -2.656 1 84.31 23 PHE B CA 1
ATOM 1610 C C . PHE B 1 23 ? 19.766 14.273 -1.755 1 84.31 23 PHE B C 1
ATOM 1612 O O . PHE B 1 23 ? 18.953 15.086 -2.23 1 84.31 23 PHE B O 1
ATOM 1619 N N . ALA B 1 24 ? 19.844 13.875 -0.495 1 80.31 24 ALA B N 1
ATOM 1620 C CA . ALA B 1 24 ? 19.047 14.633 0.474 1 80.31 24 ALA B CA 1
ATOM 1621 C C . ALA B 1 24 ? 19.719 15.969 0.797 1 80.31 24 ALA B C 1
ATOM 1623 O O . ALA B 1 24 ? 20.938 16.125 0.656 1 80.31 24 ALA B O 1
ATOM 1624 N N . PRO B 1 25 ? 18.812 16.953 1.106 1 90.56 25 PRO B N 1
ATOM 1625 C CA . PRO B 1 25 ? 19.375 18.25 1.467 1 90.56 25 PRO B CA 1
ATOM 1626 C C . PRO B 1 25 ? 20.453 18.156 2.537 1 90.56 25 PRO B C 1
ATOM 1628 O O . PRO B 1 25 ? 20.312 17.375 3.494 1 90.56 25 PRO B O 1
ATOM 1631 N N . ILE B 1 26 ? 21.5 18.844 2.334 1 88 26 ILE B N 1
ATOM 1632 C CA . ILE B 1 26 ? 22.609 18.844 3.266 1 88 26 ILE B CA 1
ATOM 1633 C C . ILE B 1 26 ? 22.266 19.656 4.508 1 88 26 ILE B C 1
ATOM 1635 O O . ILE B 1 26 ? 21.719 20.766 4.395 1 88 26 ILE B O 1
ATOM 1639 N N . GLY B 1 27 ? 22.562 19.172 5.695 1 91.44 27 GLY B N 1
ATOM 1640 C CA . GLY B 1 27 ? 22.375 19.906 6.938 1 91.44 27 GLY B CA 1
ATOM 1641 C C . GLY B 1 27 ? 20.922 20.125 7.301 1 91.44 27 GLY B C 1
ATOM 1642 O O . GLY B 1 27 ? 20.547 21.188 7.789 1 91.44 27 GLY B O 1
ATOM 1643 N N . ASP B 1 28 ? 20.062 19.219 6.977 1 96.19 28 ASP B N 1
ATOM 1644 C CA . ASP B 1 28 ? 18.641 19.312 7.289 1 96.19 28 ASP B CA 1
ATOM 1645 C C . ASP B 1 28 ? 18.406 19.156 8.789 1 96.19 28 ASP B C 1
ATOM 1647 O O . ASP B 1 28 ? 18.328 18.031 9.297 1 96.19 28 ASP B O 1
ATOM 1651 N N . SER B 1 29 ? 18.203 20.266 9.477 1 96.81 29 SER B N 1
ATOM 1652 C CA . SER B 1 29 ? 18.047 20.266 10.922 1 96.81 29 SER B CA 1
ATOM 1653 C C . SER B 1 29 ? 16.641 19.828 11.32 1 96.81 29 SER B C 1
ATOM 1655 O O . SER B 1 29 ? 16.359 19.656 12.508 1 96.81 29 SER B O 1
ATOM 1657 N N . THR B 1 30 ? 15.836 19.594 10.32 1 98.31 30 THR B N 1
ATOM 1658 C CA . THR B 1 30 ? 14.453 19.25 10.633 1 98.31 30 THR B CA 1
ATOM 1659 C C . THR B 1 30 ? 14.289 17.75 10.789 1 98.31 30 THR B C 1
ATOM 1661 O O . THR B 1 30 ? 13.227 17.266 11.188 1 98.31 30 THR B O 1
ATOM 1664 N N . ILE B 1 31 ? 15.289 16.969 10.531 1 98.31 31 ILE B N 1
ATOM 1665 C CA . ILE B 1 31 ? 15.234 15.539 10.789 1 98.31 31 ILE B CA 1
ATOM 1666 C C . ILE B 1 31 ? 15.234 15.281 12.297 1 98.31 31 ILE B C 1
ATOM 1668 O O . ILE B 1 31 ? 16.141 15.719 13.008 1 98.31 31 ILE B O 1
ATOM 1672 N N . PRO B 1 32 ? 14.188 14.617 12.695 1 98.56 32 PRO B N 1
ATOM 1673 C CA . PRO B 1 32 ? 14.148 14.383 14.141 1 98.56 32 PRO B CA 1
ATOM 1674 C C . PRO B 1 32 ? 15.273 13.477 14.625 1 98.56 32 PRO B C 1
ATOM 1676 O O . PRO B 1 32 ? 15.695 12.57 13.898 1 98.56 32 PRO B O 1
ATOM 1679 N N . THR B 1 33 ? 15.688 13.688 15.891 1 97.62 33 THR B N 1
ATOM 1680 C CA . THR B 1 33 ? 16.812 12.922 16.406 1 97.62 33 THR B CA 1
ATOM 1681 C C . THR B 1 33 ? 16.406 12.148 17.656 1 97.62 33 THR B C 1
ATOM 1683 O O . THR B 1 33 ? 17.203 11.359 18.188 1 97.62 33 THR B O 1
ATOM 1686 N N . ASN B 1 34 ? 15.273 12.438 18.141 1 98.12 34 ASN B N 1
ATOM 1687 C CA . ASN B 1 34 ? 14.766 11.727 19.312 1 98.12 34 ASN B CA 1
ATOM 1688 C C . ASN B 1 34 ? 13.25 11.539 19.234 1 98.12 34 ASN B C 1
ATOM 1690 O O . ASN B 1 34 ? 12.594 12.094 18.344 1 98.12 34 ASN B O 1
ATOM 1694 N N . ASP B 1 35 ? 12.719 10.797 20.156 1 98.38 35 ASP B N 1
ATOM 1695 C CA . ASP B 1 35 ? 11.305 10.422 20.125 1 98.38 35 ASP B CA 1
ATOM 1696 C C . ASP B 1 35 ? 10.414 11.633 20.359 1 98.38 35 ASP B C 1
ATOM 1698 O O . ASP B 1 35 ? 9.312 11.727 19.812 1 98.38 35 ASP B O 1
ATOM 1702 N N . GLU B 1 36 ? 10.859 12.602 21.125 1 98.25 36 GLU B N 1
ATOM 1703 C CA . GLU B 1 36 ? 10.062 13.805 21.391 1 98.25 36 GLU B CA 1
ATOM 1704 C C . GLU B 1 36 ? 9.875 14.617 20.109 1 98.25 36 GLU B C 1
ATOM 1706 O O . GLU B 1 36 ? 8.773 15.109 19.828 1 98.25 36 GLU B O 1
ATOM 1711 N N . GLU B 1 37 ? 10.961 14.742 19.391 1 98.56 37 GLU B N 1
ATOM 1712 C CA . GLU B 1 37 ? 10.883 15.445 18.109 1 98.56 37 GLU B CA 1
ATOM 1713 C C . GLU B 1 37 ? 10 14.68 17.125 1 98.56 37 GLU B C 1
ATOM 1715 O O . GLU B 1 37 ? 9.18 15.289 16.422 1 98.56 37 GLU B O 1
ATOM 1720 N N . ARG B 1 38 ? 10.164 13.359 17.031 1 98.81 38 ARG B N 1
ATOM 1721 C CA . ARG B 1 38 ? 9.312 12.531 16.188 1 98.81 38 ARG B CA 1
ATOM 1722 C C . ARG B 1 38 ? 7.844 12.711 16.547 1 98.81 38 ARG B C 1
ATOM 1724 O O . ARG B 1 38 ? 6.988 12.828 15.672 1 98.81 38 ARG B O 1
ATOM 1731 N N . ALA B 1 39 ? 7.598 12.797 17.859 1 98.81 39 ALA B N 1
ATOM 1732 C CA . ALA B 1 39 ? 6.23 12.898 18.359 1 98.81 39 ALA B CA 1
ATOM 1733 C C . ALA B 1 39 ? 5.574 14.195 17.906 1 98.81 39 ALA B C 1
ATOM 1735 O O . ALA B 1 39 ? 4.363 14.242 17.672 1 98.81 39 ALA B O 1
ATOM 1736 N N . THR B 1 40 ? 6.344 15.211 17.75 1 98.75 40 THR B N 1
ATOM 1737 C CA . THR B 1 40 ? 5.797 16.484 17.281 1 98.75 40 THR B CA 1
ATOM 1738 C C . THR B 1 40 ? 5.254 16.328 15.859 1 98.75 40 THR B C 1
ATOM 1740 O O . THR B 1 40 ? 4.168 16.828 15.555 1 98.75 40 THR B O 1
ATOM 1743 N N . TYR B 1 41 ? 6.027 15.648 15 1 98.88 41 TYR B N 1
ATOM 1744 C CA . TYR B 1 41 ? 5.562 15.406 13.641 1 98.88 41 TYR B CA 1
ATOM 1745 C C . TYR B 1 41 ? 4.355 14.477 13.633 1 98.88 41 TYR B C 1
ATOM 1747 O O . TYR B 1 41 ? 3.412 14.68 12.867 1 98.88 41 TYR B O 1
ATOM 1755 N N . VAL B 1 42 ? 4.395 13.453 14.5 1 98.94 42 VAL B N 1
ATOM 1756 C CA . VAL B 1 42 ? 3.281 12.516 14.578 1 98.94 42 VAL B CA 1
ATOM 1757 C C . VAL B 1 42 ? 2.006 13.258 14.969 1 98.94 42 VAL B C 1
ATOM 1759 O O . VAL B 1 42 ? 0.95 13.047 14.367 1 98.94 42 VAL B O 1
ATOM 1762 N N . ALA B 1 43 ? 2.121 14.156 15.914 1 98.88 43 ALA B N 1
ATOM 1763 C CA . ALA B 1 43 ? 0.965 14.922 16.375 1 98.88 43 ALA B CA 1
ATOM 1764 C C . ALA B 1 43 ? 0.392 15.781 15.25 1 98.88 43 ALA B C 1
ATOM 1766 O O . ALA B 1 43 ? -0.827 15.891 15.102 1 98.88 43 ALA B O 1
ATOM 1767 N N . GLU B 1 44 ? 1.225 16.375 14.508 1 98.81 44 GLU B N 1
ATOM 1768 C CA . GLU B 1 44 ? 0.795 17.203 13.391 1 98.81 44 GLU B CA 1
ATOM 1769 C C . GLU B 1 44 ? 0.087 16.375 12.32 1 98.81 44 GLU B C 1
ATOM 1771 O O . GLU B 1 44 ? -0.95 16.781 11.797 1 98.81 44 GLU B O 1
ATOM 1776 N N . LEU B 1 45 ? 0.652 15.227 12 1 98.88 45 LEU B N 1
ATOM 1777 C CA . LEU B 1 45 ? 0.046 14.336 11.016 1 98.88 45 LEU B CA 1
ATOM 1778 C C . LEU B 1 45 ? -1.306 13.828 11.508 1 98.88 45 LEU B C 1
ATOM 1780 O O . LEU B 1 45 ? -2.264 13.75 10.734 1 98.88 45 LEU B O 1
ATOM 1784 N N . LEU B 1 46 ? -1.348 13.453 12.773 1 98.88 46 LEU B N 1
ATOM 1785 C CA . LEU B 1 46 ? -2.59 12.953 13.359 1 98.88 46 LEU B CA 1
ATOM 1786 C C . LEU B 1 46 ? -3.686 14.016 13.289 1 98.88 46 LEU B C 1
ATOM 1788 O O . LEU B 1 46 ? -4.824 13.711 12.922 1 98.88 46 LEU B O 1
ATOM 1792 N N . ASP B 1 47 ? -3.33 15.219 13.648 1 98.62 47 ASP B N 1
ATOM 1793 C CA . ASP B 1 47 ? -4.277 16.328 13.547 1 98.62 47 ASP B CA 1
ATOM 1794 C C . ASP B 1 47 ? -4.766 16.5 12.109 1 98.62 47 ASP B C 1
ATOM 1796 O O . ASP B 1 47 ? -5.957 16.719 11.875 1 98.62 47 ASP B O 1
ATOM 1800 N N . ALA B 1 48 ? -3.865 16.438 11.203 1 98.56 48 ALA B N 1
ATOM 1801 C CA . ALA B 1 48 ? -4.211 16.578 9.789 1 98.56 48 ALA B CA 1
ATOM 1802 C C . ALA B 1 48 ? -5.145 15.461 9.344 1 98.56 48 ALA B C 1
ATOM 1804 O O . ALA B 1 48 ? -6.102 15.703 8.602 1 98.56 48 ALA B O 1
ATOM 1805 N N . MET B 1 49 ? -4.844 14.234 9.758 1 97.94 49 MET B N 1
ATOM 1806 C CA . MET B 1 49 ? -5.66 13.086 9.383 1 97.94 49 MET B CA 1
ATOM 1807 C C . MET B 1 49 ? -7.086 13.234 9.906 1 97.94 49 MET B C 1
ATOM 1809 O O . MET B 1 49 ? -8.039 12.859 9.227 1 97.94 49 MET B O 1
ATOM 1813 N N . LYS B 1 50 ? -7.258 13.828 11.023 1 96.25 50 LYS B N 1
ATOM 1814 C CA . LYS B 1 50 ? -8.57 13.953 11.656 1 96.25 50 LYS B CA 1
ATOM 1815 C C . LYS B 1 50 ? -9.328 15.156 11.117 1 96.25 50 LYS B C 1
ATOM 1817 O O . LYS B 1 50 ? -10.547 15.258 11.281 1 96.25 50 LYS B O 1
ATOM 1822 N N . ASP B 1 51 ? -8.656 16.078 10.516 1 96 51 ASP B N 1
ATOM 1823 C CA . ASP B 1 51 ? -9.242 17.328 10.047 1 96 51 ASP B CA 1
ATOM 1824 C C . ASP B 1 51 ? -9.93 17.141 8.695 1 96 51 ASP B C 1
ATOM 1826 O O . ASP B 1 51 ? -9.266 16.891 7.684 1 96 51 ASP B O 1
ATOM 1830 N N . THR B 1 52 ? -11.203 17.312 8.609 1 92.5 52 THR B N 1
ATOM 1831 C CA . THR B 1 52 ? -11.953 17.109 7.371 1 92.5 52 THR B CA 1
ATOM 1832 C C . THR B 1 52 ? -12.336 18.453 6.758 1 92.5 52 THR B C 1
ATOM 1834 O O . THR B 1 52 ? -13.094 18.5 5.781 1 92.5 52 THR B O 1
ATOM 1837 N N . SER B 1 53 ? -11.875 19.531 7.27 1 91.62 53 SER B N 1
ATOM 1838 C CA . SER B 1 53 ? -12.312 20.875 6.887 1 91.62 53 SER B CA 1
ATOM 1839 C C . SER B 1 53 ? -11.898 21.203 5.457 1 91.62 53 SER B C 1
ATOM 1841 O O . SER B 1 53 ? -12.602 21.922 4.75 1 91.62 53 SER B O 1
ATOM 1843 N N . ALA B 1 54 ? -10.797 20.672 5.027 1 89.81 54 ALA B N 1
ATOM 1844 C CA . ALA B 1 54 ? -10.266 21 3.707 1 89.81 54 ALA B CA 1
ATOM 1845 C C . ALA B 1 54 ? -10.344 19.797 2.77 1 89.81 54 ALA B C 1
ATOM 1847 O O . ALA B 1 54 ? -9.664 19.75 1.743 1 89.81 54 ALA B O 1
ATOM 1848 N N . CYS B 1 55 ? -11.117 18.938 3.074 1 91.81 55 CYS B N 1
ATOM 1849 C CA . CYS B 1 55 ? -11.188 17.688 2.33 1 91.81 55 CYS B CA 1
ATOM 1850 C C . CYS B 1 55 ? -11.875 17.891 0.987 1 91.81 55 CYS B C 1
ATOM 1852 O O . CYS B 1 55 ? -12.93 18.516 0.915 1 91.81 55 CYS B O 1
ATOM 1854 N N . SER B 1 56 ? -11.32 17.281 -0.052 1 91.38 56 SER B N 1
ATOM 1855 C CA . SER B 1 56 ? -11.852 17.406 -1.406 1 91.38 56 SER B CA 1
ATOM 1856 C C . SER B 1 56 ? -12.727 16.219 -1.769 1 91.38 56 SER B C 1
ATOM 1858 O O . SER B 1 56 ? -13.445 16.234 -2.77 1 91.38 56 SER B O 1
ATOM 1860 N N . ASP B 1 57 ? -12.672 15.164 -0.964 1 92.06 57 ASP B N 1
ATOM 1861 C CA . ASP B 1 57 ? -13.422 13.953 -1.261 1 92.06 57 ASP B CA 1
ATOM 1862 C C . ASP B 1 57 ? -14.93 14.234 -1.296 1 92.06 57 ASP B C 1
ATOM 1864 O O . ASP B 1 57 ? -15.422 15.094 -0.568 1 92.06 57 ASP B O 1
ATOM 1868 N N . LYS B 1 58 ? -15.641 13.516 -2.145 1 88.75 58 LYS B N 1
ATOM 1869 C CA . LYS B 1 58 ? -17.109 13.539 -2.084 1 88.75 58 LYS B CA 1
ATOM 1870 C C . LYS B 1 58 ? -17.609 12.914 -0.785 1 88.75 58 LYS B C 1
ATOM 1872 O O . LYS B 1 58 ? -17.469 11.711 -0.573 1 88.75 58 LYS B O 1
ATOM 1877 N N . ARG B 1 59 ? -18.297 13.648 -0.018 1 90.12 59 ARG B N 1
ATOM 1878 C CA . ARG B 1 59 ? -18.656 13.266 1.345 1 90.12 59 ARG B CA 1
ATOM 1879 C C . ARG B 1 59 ?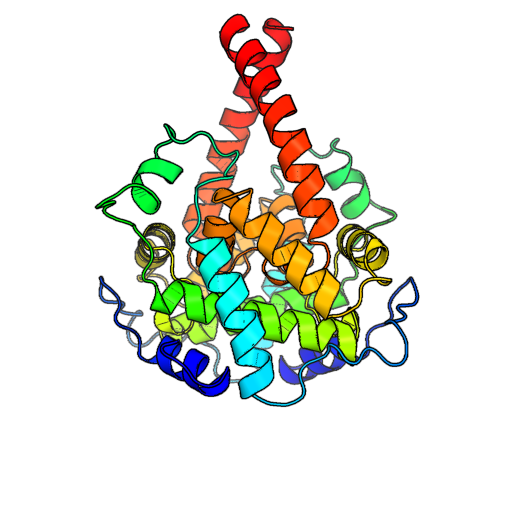 -19.844 12.312 1.354 1 90.12 59 ARG B C 1
ATOM 1881 O O . ARG B 1 59 ? -20.109 11.641 2.355 1 90.12 59 ARG B O 1
ATOM 1888 N N . GLU B 1 60 ? -20.516 12.305 0.23 1 90.44 60 GLU B N 1
ATOM 1889 C CA . GLU B 1 60 ? -21.75 11.523 0.172 1 90.44 60 GLU B CA 1
ATOM 1890 C C . GLU B 1 60 ? -21.469 10.07 -0.19 1 90.44 60 GLU B C 1
ATOM 1892 O O . GLU B 1 60 ? -22.375 9.234 -0.173 1 90.44 60 GLU B O 1
ATOM 1897 N N . THR B 1 61 ? -20.234 9.75 -0.522 1 89.38 61 THR B N 1
ATOM 1898 C CA . THR B 1 61 ? -19.922 8.375 -0.882 1 89.38 61 THR B CA 1
ATOM 1899 C C . THR B 1 61 ? -20.031 7.461 0.338 1 89.38 61 THR B C 1
ATOM 1901 O O . THR B 1 61 ? -19.703 7.871 1.454 1 89.38 61 THR B O 1
ATOM 1904 N N . PRO B 1 62 ? -20.391 6.211 0.07 1 91.44 62 PRO B N 1
ATOM 1905 C CA . PRO B 1 62 ? -20.469 5.273 1.195 1 91.44 62 PRO B CA 1
ATOM 1906 C C . PRO B 1 62 ? -19.141 5.137 1.945 1 91.44 62 PRO B C 1
ATOM 1908 O O . PRO B 1 62 ? -19.141 5.023 3.174 1 91.44 62 PRO B O 1
ATOM 1911 N N . ALA B 1 63 ? -18.109 5.191 1.257 1 90.06 63 ALA B N 1
ATOM 1912 C CA . ALA B 1 63 ? -16.797 5.031 1.874 1 90.06 63 ALA B CA 1
ATOM 1913 C C . ALA B 1 63 ? -16.5 6.176 2.84 1 90.06 63 ALA B C 1
ATOM 1915 O O . ALA B 1 63 ? -16 5.953 3.945 1 90.06 63 ALA B O 1
ATOM 1916 N N . PHE B 1 64 ? -16.828 7.375 2.439 1 93.12 64 PHE B N 1
ATOM 1917 C CA . PHE B 1 64 ? -16.594 8.531 3.301 1 93.12 64 PHE B CA 1
ATOM 1918 C C . PHE B 1 64 ? -17.562 8.523 4.48 1 93.12 64 PHE B C 1
ATOM 1920 O O . PHE B 1 64 ? -17.141 8.688 5.629 1 93.12 64 PHE B O 1
ATOM 1927 N N . MET B 1 65 ? -18.781 8.227 4.191 1 93.38 65 MET B N 1
ATOM 1928 C CA . MET B 1 65 ? -19.844 8.305 5.191 1 93.38 65 MET B CA 1
ATOM 1929 C C . MET B 1 65 ? -19.625 7.266 6.289 1 93.38 65 MET B C 1
ATOM 1931 O O . MET B 1 65 ? -19.859 7.551 7.469 1 93.38 65 MET B O 1
ATOM 1935 N N . SER B 1 66 ? -19.141 6.188 5.906 1 94.5 66 SER B N 1
ATOM 1936 C CA . SER B 1 66 ? -19.031 5.102 6.875 1 94.5 66 SER B CA 1
ATOM 1937 C C . SER B 1 66 ? -17.781 5.254 7.742 1 94.5 66 SER B C 1
ATOM 1939 O O . SER B 1 66 ? -17.641 4.566 8.75 1 94.5 66 SER B O 1
ATOM 1941 N N . ARG B 1 67 ? -16.922 6.191 7.441 1 93.44 67 ARG B N 1
ATOM 1942 C CA . ARG B 1 67 ? -15.648 6.27 8.156 1 93.44 67 ARG B CA 1
ATOM 1943 C C . ARG B 1 67 ? -15.461 7.645 8.789 1 93.44 67 ARG B C 1
ATOM 1945 O O . ARG B 1 67 ? -14.844 7.77 9.852 1 93.44 67 ARG B O 1
ATOM 1952 N N . TRP B 1 68 ? -15.961 8.719 8.102 1 92.69 68 TRP B N 1
ATOM 1953 C CA . TRP B 1 68 ? -15.477 10.039 8.492 1 92.69 68 TRP B CA 1
ATOM 1954 C C . TRP B 1 68 ? -16.625 10.945 8.891 1 92.69 68 TRP B C 1
ATOM 1956 O O . TRP B 1 68 ? -16.438 12.148 9.102 1 92.69 68 TRP B O 1
ATOM 1966 N N . THR B 1 69 ? -17.766 10.43 9 1 90.62 69 THR B N 1
ATOM 1967 C CA . THR B 1 69 ? -18.891 11.195 9.547 1 90.62 69 THR B CA 1
ATOM 1968 C C . THR B 1 69 ? -19.062 10.906 11.031 1 90.62 69 THR B C 1
ATOM 1970 O O . THR B 1 69 ? -18.531 9.914 11.539 1 90.62 69 THR B O 1
ATOM 1973 N N . PRO B 1 70 ? -19.719 11.883 11.672 1 87.75 70 PRO B N 1
ATOM 1974 C CA . PRO B 1 70 ? -19.953 11.648 13.094 1 87.75 70 PRO B CA 1
ATOM 1975 C C . PRO B 1 70 ? -20.688 10.328 13.359 1 87.75 70 PRO B C 1
ATOM 1977 O O . PRO B 1 70 ? -21.656 10.008 12.664 1 87.75 70 PRO B O 1
ATOM 1980 N N . ASN B 1 71 ? -20.219 9.539 14.242 1 87.94 71 ASN B N 1
ATOM 1981 C CA . ASN B 1 71 ? -20.797 8.281 14.688 1 87.94 71 ASN B CA 1
ATOM 1982 C C . ASN B 1 71 ? -20.734 7.211 13.602 1 87.94 71 ASN B C 1
ATOM 1984 O O . ASN B 1 71 ? -21.562 6.301 13.57 1 87.94 71 ASN B O 1
ATOM 1988 N N . ALA B 1 72 ? -19.859 7.414 12.672 1 93.19 72 ALA B N 1
ATOM 1989 C CA . ALA B 1 72 ? -19.688 6.418 11.617 1 93.19 72 ALA B CA 1
ATOM 1990 C C . ALA B 1 72 ? -19.344 5.051 12.195 1 93.19 72 ALA B C 1
ATOM 1992 O O . ALA B 1 72 ? -18.531 4.953 13.133 1 93.19 72 ALA B O 1
ATOM 1993 N N . ILE B 1 73 ? -19.891 3.98 11.695 1 91.69 73 ILE B N 1
ATOM 1994 C CA . ILE B 1 73 ? -19.766 2.619 12.203 1 91.69 73 ILE B CA 1
ATOM 1995 C C . ILE B 1 73 ? -18.328 2.123 12.008 1 91.69 73 ILE B C 1
ATOM 1997 O O . ILE B 1 73 ? -17.828 1.344 12.82 1 91.69 73 ILE B O 1
ATOM 2001 N N . ASN B 1 74 ? -17.656 2.621 10.961 1 93.62 74 ASN B N 1
ATOM 2002 C CA . ASN B 1 74 ? -16.297 2.16 10.656 1 93.62 74 ASN B CA 1
ATOM 2003 C C . ASN B 1 74 ? -15.266 3.256 10.898 1 93.62 74 ASN B C 1
ATOM 2005 O O . ASN B 1 74 ? -14.211 3.266 10.266 1 93.62 74 ASN B O 1
ATOM 2009 N N . ALA B 1 75 ? -15.617 4.188 11.75 1 94.25 75 ALA B N 1
ATOM 2010 C CA . ALA B 1 75 ? -14.672 5.258 12.055 1 94.25 75 ALA B CA 1
ATOM 2011 C C . ALA B 1 75 ? -13.359 4.699 12.602 1 94.25 75 ALA B C 1
ATOM 2013 O O . ALA B 1 75 ? -13.367 3.861 13.508 1 94.25 75 ALA B O 1
ATOM 2014 N N . PRO B 1 76 ? -12.297 5.129 12.078 1 93.75 76 PRO B N 1
ATOM 2015 C CA . PRO B 1 76 ? -11.031 4.645 12.633 1 93.75 76 PRO B CA 1
ATOM 2016 C C . PRO B 1 76 ? -10.766 5.176 14.039 1 93.75 76 PRO B C 1
ATOM 2018 O O . PRO B 1 76 ? -11.086 6.332 14.336 1 93.75 76 PRO B O 1
ATOM 2021 N N . HIS B 1 77 ? -10.125 4.375 14.836 1 93.88 77 HIS B N 1
ATOM 2022 C CA . HIS B 1 77 ? -9.711 4.805 16.172 1 93.88 77 HIS B CA 1
ATOM 2023 C C . HIS B 1 77 ? -8.531 5.77 16.094 1 93.88 77 HIS B C 1
ATOM 2025 O O . HIS B 1 77 ? -7.625 5.586 15.281 1 93.88 77 HIS B O 1
ATOM 2031 N N . SER B 1 78 ? -8.586 6.699 16.969 1 95.75 78 SER B N 1
ATOM 2032 C CA . SER B 1 78 ? -7.527 7.699 17 1 95.75 78 SER B CA 1
ATOM 2033 C C . SER B 1 78 ? -6.164 7.051 17.203 1 95.75 78 SER B C 1
ATOM 2035 O O . SER B 1 78 ? -5.172 7.477 16.609 1 95.75 78 SER B O 1
ATOM 2037 N N . THR B 1 79 ? -6.113 6 18.047 1 97.25 79 THR B N 1
ATOM 2038 C CA . THR B 1 79 ? -4.84 5.34 18.312 1 97.25 79 THR B CA 1
ATOM 2039 C C . THR B 1 79 ? -4.344 4.602 17.078 1 97.25 79 THR B C 1
ATOM 2041 O O . THR B 1 79 ? -3.135 4.48 16.859 1 97.25 79 THR B O 1
ATOM 2044 N N . HIS B 1 80 ? -5.262 4.109 16.266 1 97.31 80 HIS B N 1
ATOM 2045 C CA . HIS B 1 80 ? -4.879 3.471 15.008 1 97.31 80 HIS B CA 1
ATOM 2046 C C . HIS B 1 80 ? -4.297 4.484 14.023 1 97.31 80 HIS B C 1
ATOM 2048 O O . HIS B 1 80 ? -3.273 4.223 13.391 1 97.31 80 HIS B O 1
ATOM 2054 N N . MET B 1 81 ? -4.965 5.629 13.969 1 98.25 81 MET B N 1
ATOM 2055 C CA . MET B 1 81 ? -4.449 6.707 13.125 1 98.25 81 MET B CA 1
ATOM 2056 C C . MET B 1 81 ? -3.059 7.133 13.586 1 98.25 81 MET B C 1
ATOM 2058 O O . MET B 1 81 ? -2.176 7.371 12.758 1 98.25 81 MET B O 1
ATOM 2062 N N . GLU B 1 82 ? -2.918 7.203 14.859 1 98.81 82 GLU B N 1
ATOM 2063 C CA . GLU B 1 82 ? -1.632 7.602 15.422 1 98.81 82 GLU B CA 1
ATOM 2064 C C . GLU B 1 82 ? -0.535 6.609 15.047 1 98.81 82 GLU B C 1
ATOM 2066 O O . GLU B 1 82 ? 0.575 7.008 14.688 1 98.81 82 GLU B O 1
ATOM 2071 N N . LYS B 1 83 ? -0.785 5.32 15.156 1 98.62 83 LYS B N 1
ATOM 2072 C CA . LYS B 1 83 ? 0.19 4.301 14.781 1 98.62 83 LYS B CA 1
ATOM 2073 C C . LYS B 1 83 ? 0.636 4.473 13.328 1 98.62 83 LYS B C 1
ATOM 2075 O O . LYS B 1 83 ? 1.823 4.359 13.023 1 98.62 83 LYS B O 1
ATOM 2080 N N . VAL B 1 84 ? -0.342 4.742 12.484 1 98.81 84 VAL B N 1
ATOM 2081 C CA . VAL B 1 84 ? -0.024 4.98 11.078 1 98.81 84 VAL B CA 1
ATOM 2082 C C . VAL B 1 84 ? 0.881 6.203 10.961 1 98.81 84 VAL B C 1
ATOM 2084 O O . VAL B 1 84 ? 1.84 6.199 10.18 1 98.81 84 VAL B O 1
ATOM 2087 N N . CYS B 1 85 ? 0.605 7.234 11.703 1 98.94 85 CYS B N 1
ATOM 2088 C CA . CYS B 1 85 ? 1.394 8.461 11.641 1 98.94 85 CYS B CA 1
ATOM 2089 C C . CYS B 1 85 ? 2.822 8.211 12.109 1 98.94 85 CYS B C 1
ATOM 2091 O O . CYS B 1 85 ? 3.768 8.781 11.555 1 98.94 85 CYS B O 1
ATOM 2093 N N . TRP B 1 86 ? 2.994 7.359 13.125 1 98.88 86 TRP B N 1
ATOM 2094 C CA . TRP B 1 86 ? 4.336 6.961 13.539 1 98.88 86 TRP B CA 1
ATOM 2095 C C . TRP B 1 86 ? 5.074 6.27 12.398 1 98.88 86 TRP B C 1
ATOM 2097 O O . TRP B 1 86 ? 6.27 6.5 12.195 1 98.88 86 TRP B O 1
ATOM 2107 N N . GLN B 1 87 ? 4.391 5.453 11.711 1 98.75 87 GLN B N 1
ATOM 2108 C CA . GLN B 1 87 ? 4.988 4.754 10.578 1 98.75 87 GLN B CA 1
ATOM 2109 C C . GLN B 1 87 ? 5.379 5.727 9.469 1 98.75 87 GLN B C 1
ATOM 2111 O O . GLN B 1 87 ? 6.434 5.582 8.852 1 98.75 87 GLN B O 1
ATOM 2116 N N . LEU B 1 88 ? 4.527 6.684 9.211 1 98.94 88 LEU B N 1
ATOM 2117 C CA . LEU B 1 88 ? 4.832 7.676 8.188 1 98.94 88 LEU B CA 1
ATOM 2118 C C . LEU B 1 88 ? 6.117 8.422 8.523 1 98.94 88 LEU B C 1
ATOM 2120 O O . LEU B 1 88 ? 6.965 8.633 7.652 1 98.94 88 LEU B O 1
ATOM 2124 N N . VAL B 1 89 ? 6.254 8.805 9.766 1 98.94 89 VAL B N 1
ATOM 2125 C CA . VAL B 1 89 ? 7.449 9.523 10.203 1 98.94 89 VAL B CA 1
ATOM 2126 C C . VAL B 1 89 ? 8.672 8.625 10.047 1 98.94 89 VAL B C 1
ATOM 2128 O O . VAL B 1 89 ? 9.727 9.07 9.57 1 98.94 89 VAL B O 1
ATOM 2131 N N . ASP B 1 90 ? 8.562 7.395 10.398 1 98.75 90 ASP B N 1
ATOM 2132 C CA . ASP B 1 90 ? 9.648 6.434 10.281 1 98.75 90 ASP B CA 1
ATOM 2133 C C . ASP B 1 90 ? 10.094 6.285 8.82 1 98.75 90 ASP B C 1
ATOM 2135 O O . ASP B 1 90 ? 11.289 6.305 8.523 1 98.75 90 ASP B O 1
ATOM 2139 N N . VAL B 1 91 ? 9.141 6.082 7.957 1 98.69 91 VAL B N 1
ATOM 2140 C CA . VAL B 1 91 ? 9.43 5.926 6.535 1 98.69 91 VAL B CA 1
ATOM 2141 C C . VAL B 1 91 ? 10.133 7.176 6.012 1 98.69 91 VAL B C 1
ATOM 2143 O O . VAL B 1 91 ? 11.102 7.078 5.254 1 98.69 91 VAL B O 1
ATOM 2146 N N . ALA B 1 92 ? 9.625 8.344 6.406 1 98.69 92 ALA B N 1
ATOM 2147 C CA . ALA B 1 92 ? 10.242 9.594 5.977 1 98.69 92 ALA B CA 1
ATOM 2148 C C . ALA B 1 92 ? 11.688 9.695 6.469 1 98.69 92 ALA B C 1
ATOM 2150 O O . ALA B 1 92 ? 12.57 10.133 5.73 1 98.69 92 ALA B O 1
ATOM 2151 N N . GLU B 1 93 ? 11.93 9.297 7.695 1 98.12 93 GLU B N 1
ATOM 2152 C CA . GLU B 1 93 ? 13.281 9.328 8.242 1 98.12 93 GLU B CA 1
ATOM 2153 C C . GLU B 1 93 ? 14.219 8.422 7.449 1 98.12 93 GLU B C 1
ATOM 2155 O O . GLU B 1 93 ? 15.336 8.82 7.113 1 98.12 93 GLU B O 1
ATOM 2160 N N . ARG B 1 94 ? 13.828 7.254 7.207 1 97.19 94 ARG B N 1
ATOM 2161 C CA . ARG B 1 94 ? 14.648 6.312 6.453 1 97.19 94 ARG B CA 1
ATOM 2162 C C . ARG B 1 94 ? 14.961 6.852 5.062 1 97.19 94 ARG B C 1
ATOM 2164 O O . ARG B 1 94 ? 16.094 6.734 4.582 1 97.19 94 ARG B O 1
ATOM 2171 N N . LEU B 1 95 ? 13.961 7.457 4.453 1 97.31 95 LEU B N 1
ATOM 2172 C CA . LEU B 1 95 ? 14.156 8.039 3.131 1 97.31 95 LEU B CA 1
ATOM 2173 C C . LEU B 1 95 ? 15.219 9.133 3.17 1 97.31 95 LEU B C 1
ATOM 2175 O O . LEU B 1 95 ? 16.109 9.172 2.314 1 97.31 95 LEU B O 1
ATOM 2179 N N . HIS B 1 96 ? 15.156 10 4.172 1 97.25 96 HIS B N 1
ATOM 2180 C CA . HIS B 1 96 ? 16.047 11.156 4.242 1 97.25 96 HIS B CA 1
ATOM 2181 C C . HIS B 1 96 ? 17.438 10.75 4.707 1 97.25 96 HIS B C 1
ATOM 2183 O O . HIS B 1 96 ? 18.438 11.352 4.305 1 97.25 96 HIS B O 1
ATOM 2189 N N . ILE B 1 97 ? 17.516 9.664 5.492 1 95.25 97 ILE B N 1
ATOM 2190 C CA . ILE B 1 97 ? 18.797 9.266 6.066 1 95.25 97 ILE B CA 1
ATOM 2191 C C . ILE B 1 97 ? 19.484 8.258 5.145 1 95.25 97 ILE B C 1
ATOM 2193 O O . ILE B 1 97 ? 20.672 8.367 4.863 1 95.25 97 ILE B O 1
ATOM 2197 N N . ASP B 1 98 ? 18.688 7.309 4.652 1 94.06 98 ASP B N 1
ATOM 2198 C CA . ASP B 1 98 ? 19.281 6.172 3.953 1 94.06 98 ASP B CA 1
ATOM 2199 C C . ASP B 1 98 ? 19 6.242 2.455 1 94.06 98 ASP B C 1
ATOM 2201 O O . ASP B 1 98 ? 19.594 5.5 1.67 1 94.06 98 ASP B O 1
ATOM 2205 N N . GLY B 1 99 ? 18.047 7.105 2.062 1 95.06 99 GLY B N 1
ATOM 2206 C CA . GLY B 1 99 ? 17.719 7.234 0.651 1 95.06 99 GLY B CA 1
ATOM 2207 C C . GLY B 1 99 ? 16.656 6.27 0.194 1 95.06 99 GLY B C 1
ATOM 2208 O O . GLY B 1 99 ? 16.156 5.453 0.981 1 95.06 99 GLY B O 1
ATOM 2209 N N . PRO B 1 100 ? 16.266 6.359 -1.079 1 96.06 100 PRO B N 1
ATOM 2210 C CA . PRO B 1 100 ? 15.133 5.605 -1.603 1 96.06 100 PRO B CA 1
ATOM 2211 C C . PRO B 1 100 ? 15.375 4.098 -1.61 1 96.06 100 PRO B C 1
ATOM 2213 O O . PRO B 1 100 ? 14.414 3.316 -1.63 1 96.06 100 PRO B O 1
ATOM 2216 N N . ALA B 1 101 ? 16.656 3.648 -1.577 1 94.88 101 ALA B N 1
ATOM 2217 C CA . ALA B 1 101 ? 16.953 2.219 -1.53 1 94.88 101 ALA B CA 1
ATOM 2218 C C . ALA B 1 101 ? 16.422 1.592 -0.241 1 94.88 101 ALA B C 1
ATOM 2220 O O . ALA B 1 101 ? 16.25 0.374 -0.162 1 94.88 101 ALA B O 1
ATOM 2221 N N . SER B 1 102 ? 16.203 2.43 0.716 1 95.94 102 SER B N 1
ATOM 2222 C CA . SER B 1 102 ? 15.711 1.944 2.002 1 95.94 102 SER B CA 1
ATOM 2223 C C . SER B 1 102 ? 14.227 1.613 1.939 1 95.94 102 SER B C 1
ATOM 2225 O O . SER B 1 102 ? 13.68 0.997 2.857 1 95.94 102 SER B O 1
ATOM 2227 N N . LEU B 1 103 ? 13.539 2.025 0.917 1 97 103 LEU B N 1
ATOM 2228 C CA . LEU B 1 103 ? 12.117 1.758 0.742 1 97 103 LEU B CA 1
ATOM 2229 C C . LEU B 1 103 ? 11.898 0.589 -0.214 1 97 103 LEU B C 1
ATOM 2231 O O . LEU B 1 103 ? 12.641 0.422 -1.179 1 97 103 LEU B O 1
ATOM 2235 N N . PRO B 1 104 ? 10.891 -0.215 0.074 1 97.12 104 PRO B N 1
ATOM 2236 C CA . PRO B 1 104 ? 10.625 -1.362 -0.797 1 97.12 104 PRO B CA 1
ATOM 2237 C C . PRO B 1 104 ? 9.914 -0.969 -2.092 1 97.12 104 PRO B C 1
ATOM 2239 O O . PRO B 1 104 ? 8.883 -1.551 -2.436 1 97.12 104 PRO B O 1
ATOM 2242 N N . ILE B 1 105 ? 10.445 -0.007 -2.781 1 97.81 105 ILE B N 1
ATOM 2243 C CA . ILE B 1 105 ? 9.961 0.447 -4.078 1 97.81 105 ILE B CA 1
ATOM 2244 C C . ILE B 1 105 ? 10.93 0.016 -5.176 1 97.81 105 ILE B C 1
ATOM 2246 O O . ILE B 1 105 ? 12.078 0.473 -5.215 1 97.81 105 ILE B O 1
ATOM 2250 N N . TYR B 1 106 ? 10.43 -0.791 -6.07 1 97.25 106 TYR B N 1
ATOM 2251 C CA . TYR B 1 106 ? 11.289 -1.328 -7.117 1 97.25 106 TYR B CA 1
ATOM 2252 C C . TYR B 1 106 ? 10.859 -0.828 -8.492 1 97.25 106 TYR B C 1
ATOM 2254 O O . TYR B 1 106 ? 11.602 -0.955 -9.461 1 97.25 106 TYR B O 1
ATOM 2262 N N . ASP B 1 107 ? 9.68 -0.261 -8.578 1 96.12 107 ASP B N 1
ATOM 2263 C CA . ASP B 1 107 ? 9.164 0.278 -9.836 1 96.12 107 ASP B CA 1
ATOM 2264 C C . ASP B 1 107 ? 9.914 1.543 -10.242 1 96.12 107 ASP B C 1
ATOM 2266 O O . ASP B 1 107 ? 9.969 2.51 -9.477 1 96.12 107 ASP B O 1
ATOM 2270 N N . LYS B 1 108 ? 10.383 1.571 -11.43 1 94.69 108 LYS B N 1
ATOM 2271 C CA . LYS B 1 108 ? 11.234 2.656 -11.906 1 94.69 108 LYS B CA 1
ATOM 2272 C C . LYS B 1 108 ? 10.461 3.975 -11.961 1 94.69 108 LYS B C 1
ATOM 2274 O O . LYS B 1 108 ? 11.016 5.031 -11.641 1 94.69 108 LYS B O 1
ATOM 2279 N N . LEU B 1 109 ? 9.281 3.898 -12.359 1 94 109 LEU B N 1
ATOM 2280 C CA . LEU B 1 109 ? 8.484 5.113 -12.477 1 94 109 LEU B CA 1
ATOM 2281 C C . LEU B 1 109 ? 8.172 5.699 -11.102 1 94 109 LEU B C 1
ATOM 2283 O O . LEU B 1 109 ? 8.211 6.914 -10.914 1 94 109 LEU B O 1
ATOM 2287 N N . ALA B 1 110 ? 7.859 4.867 -10.141 1 95.75 110 ALA B N 1
ATOM 2288 C CA . ALA B 1 110 ? 7.613 5.324 -8.773 1 95.75 110 ALA B CA 1
ATOM 2289 C C . ALA B 1 110 ? 8.875 5.934 -8.164 1 95.75 110 ALA B C 1
ATOM 2291 O O . ALA B 1 110 ? 8.805 6.934 -7.449 1 95.75 110 ALA B O 1
ATOM 2292 N N . LEU B 1 111 ? 10.016 5.344 -8.422 1 96.31 111 LEU B N 1
ATOM 2293 C CA . LEU B 1 111 ? 11.281 5.871 -7.934 1 96.31 111 LEU B CA 1
ATOM 2294 C C . LEU B 1 111 ? 11.586 7.227 -8.57 1 96.31 111 LEU B C 1
ATOM 2296 O O . LEU B 1 111 ? 12.102 8.125 -7.902 1 96.31 111 LEU B O 1
ATOM 2300 N N . ALA B 1 112 ? 11.289 7.281 -9.867 1 95 112 ALA B N 1
ATOM 2301 C CA . ALA B 1 112 ? 11.477 8.555 -10.555 1 95 112 ALA B CA 1
ATOM 2302 C C . ALA B 1 112 ? 10.594 9.641 -9.945 1 95 112 ALA B C 1
ATOM 2304 O O . ALA B 1 112 ? 11.016 10.797 -9.812 1 95 112 ALA B O 1
ATOM 2305 N N . MET B 1 113 ? 9.406 9.305 -9.609 1 95.19 113 MET B N 1
ATOM 2306 C CA . MET B 1 113 ? 8.492 10.25 -8.969 1 95.19 113 MET B CA 1
ATOM 2307 C C . MET B 1 113 ? 9.031 10.68 -7.602 1 95.19 113 MET B C 1
ATOM 2309 O O . MET B 1 113 ? 8.984 11.859 -7.254 1 95.19 113 MET B O 1
ATOM 2313 N N . ALA B 1 114 ? 9.508 9.766 -6.816 1 96 114 ALA B N 1
ATOM 2314 C CA . ALA B 1 114 ? 10.109 10.062 -5.516 1 96 114 ALA B CA 1
ATOM 2315 C C . ALA B 1 114 ? 11.289 11.023 -5.664 1 96 114 ALA B C 1
ATOM 2317 O O . ALA B 1 114 ? 11.461 11.93 -4.848 1 96 114 ALA B O 1
ATOM 2318 N N . ARG B 1 115 ? 12.031 10.844 -6.668 1 96 115 ARG B N 1
ATOM 2319 C CA . ARG B 1 115 ? 13.234 11.641 -6.883 1 96 115 ARG B CA 1
ATOM 2320 C C . ARG B 1 115 ? 12.891 13.109 -7.074 1 96 115 ARG B C 1
ATOM 2322 O O . ARG B 1 115 ? 13.656 13.992 -6.688 1 96 115 ARG B O 1
ATOM 2329 N N . LYS B 1 116 ? 11.75 13.352 -7.652 1 94.56 116 LYS B N 1
ATOM 2330 C CA . LYS B 1 116 ? 11.328 14.734 -7.879 1 94.56 116 LYS B CA 1
ATOM 2331 C C . LYS B 1 116 ? 11.219 15.492 -6.562 1 94.56 116 LYS B C 1
ATOM 2333 O O . LYS B 1 116 ? 11.281 16.719 -6.543 1 94.56 116 LYS B O 1
ATOM 2338 N N . SER B 1 117 ? 11.102 14.758 -5.465 1 94.56 117 SER B N 1
ATOM 2339 C CA . SER B 1 117 ? 10.93 15.375 -4.156 1 94.56 117 SER B CA 1
ATOM 2340 C C . SER B 1 117 ? 12.227 15.359 -3.354 1 94.56 117 SER B C 1
ATOM 2342 O O . SER B 1 117 ? 12.227 15.656 -2.156 1 94.56 117 SER B O 1
ATOM 2344 N N . ARG B 1 118 ? 13.328 15.031 -4.008 1 94.19 118 ARG B N 1
ATOM 2345 C CA . ARG B 1 118 ? 14.586 14.805 -3.311 1 94.19 118 ARG B CA 1
ATOM 2346 C C . ARG B 1 118 ? 15.094 16.094 -2.664 1 94.19 118 ARG B C 1
ATOM 2348 O O . ARG B 1 118 ? 15.883 16.062 -1.724 1 94.19 118 ARG B O 1
ATOM 2355 N N . TYR B 1 119 ? 14.523 17.266 -3.105 1 94.62 119 TYR B N 1
ATOM 2356 C CA . TYR B 1 119 ? 15.016 18.562 -2.637 1 94.62 119 TYR B CA 1
ATOM 2357 C C . TYR B 1 119 ? 14.305 18.984 -1.358 1 94.62 119 TYR B C 1
ATOM 2359 O O . TYR B 1 119 ? 14.703 19.953 -0.708 1 94.62 119 TYR B O 1
ATOM 2367 N N . LEU B 1 120 ? 13.281 18.281 -0.944 1 96.62 120 LEU B N 1
ATOM 2368 C CA . LEU B 1 120 ? 12.547 18.609 0.274 1 96.62 120 LEU B CA 1
ATOM 2369 C C . LEU B 1 120 ? 13.375 18.281 1.512 1 96.62 120 LEU B C 1
ATOM 2371 O O . LEU B 1 120 ? 14.023 17.234 1.569 1 96.62 120 LEU B O 1
ATOM 2375 N N . THR B 1 121 ? 13.367 19.234 2.445 1 98 121 THR B N 1
ATOM 2376 C CA . THR B 1 121 ? 13.812 18.844 3.777 1 98 121 THR B CA 1
ATOM 2377 C C . THR B 1 121 ? 12.805 17.891 4.422 1 98 121 THR B C 1
ATOM 2379 O O . THR B 1 121 ? 11.695 17.719 3.924 1 98 121 THR B O 1
ATOM 2382 N N . PHE B 1 122 ? 13.281 17.281 5.523 1 98.5 122 PHE B N 1
ATOM 2383 C CA . PHE B 1 122 ? 12.375 16.422 6.266 1 98.5 122 PHE B CA 1
ATOM 2384 C C . PHE B 1 122 ? 11.133 17.188 6.699 1 98.5 122 PHE B C 1
ATOM 2386 O O . PHE B 1 122 ? 10.008 16.719 6.504 1 98.5 122 PHE B O 1
ATOM 2393 N N . GLY B 1 123 ? 11.344 18.375 7.195 1 98.69 123 GLY B N 1
ATOM 2394 C CA . GLY B 1 123 ? 10.234 19.188 7.652 1 98.69 123 GLY B CA 1
ATOM 2395 C C . GLY B 1 123 ? 9.258 19.547 6.547 1 98.69 123 GLY B C 1
ATOM 2396 O O . GLY B 1 123 ? 8.047 19.516 6.746 1 98.69 123 GLY B O 1
ATOM 2397 N N . GLN B 1 124 ? 9.758 19.906 5.418 1 98.31 124 GLN B N 1
ATOM 2398 C CA . GLN B 1 124 ? 8.906 20.234 4.281 1 98.31 124 GLN B CA 1
ATOM 2399 C C . GLN B 1 124 ? 8.109 19.016 3.828 1 98.31 124 GLN B C 1
ATOM 2401 O O . GLN B 1 124 ? 6.926 19.125 3.492 1 98.31 124 GLN B O 1
ATOM 2406 N N . ARG B 1 125 ? 8.773 17.844 3.773 1 98.38 125 ARG B N 1
ATOM 2407 C CA . ARG B 1 125 ? 8.078 16.609 3.404 1 98.38 125 ARG B CA 1
ATOM 2408 C C . ARG B 1 125 ? 6.934 16.328 4.371 1 98.38 125 ARG B C 1
ATOM 2410 O O . ARG B 1 125 ? 5.828 15.984 3.945 1 98.38 125 ARG B O 1
ATOM 2417 N N . MET B 1 126 ? 7.199 16.531 5.676 1 98.81 126 MET B N 1
ATOM 2418 C CA . MET B 1 126 ? 6.156 16.328 6.68 1 98.81 126 MET B CA 1
ATOM 2419 C C . MET B 1 126 ? 5.004 17.297 6.461 1 98.81 126 MET B C 1
ATOM 2421 O O . MET B 1 126 ? 3.836 16.938 6.617 1 98.81 126 MET B O 1
ATOM 2425 N N . SER B 1 127 ? 5.301 18.484 6.105 1 98.75 127 SER B N 1
ATOM 2426 C CA . SER B 1 127 ? 4.266 19.484 5.844 1 98.75 127 SER B CA 1
ATOM 2427 C C . SER B 1 127 ? 3.402 19.078 4.652 1 98.75 127 SER B C 1
ATOM 2429 O O . SER B 1 127 ? 2.18 19.234 4.688 1 98.75 127 SER B O 1
ATOM 2431 N N . HIS B 1 128 ? 4.055 18.625 3.609 1 98.56 128 HIS B N 1
ATOM 2432 C CA . HIS B 1 128 ? 3.311 18.156 2.445 1 98.56 128 HIS B CA 1
ATOM 2433 C C . HIS B 1 128 ? 2.432 16.953 2.793 1 98.56 128 HIS B C 1
ATOM 2435 O O . HIS B 1 128 ? 1.312 16.828 2.291 1 98.56 128 HIS B O 1
ATOM 2441 N N . LEU B 1 129 ? 2.953 16.062 3.609 1 98.75 129 LEU B N 1
ATOM 2442 C CA . LEU B 1 129 ? 2.162 14.922 4.051 1 98.75 129 LEU B CA 1
ATOM 2443 C C . LEU B 1 129 ? 0.936 15.383 4.836 1 98.75 129 LEU B C 1
ATOM 2445 O O . LEU B 1 129 ? -0.168 14.875 4.617 1 98.75 129 LEU B O 1
ATOM 2449 N N . SER B 1 130 ? 1.145 16.359 5.711 1 98.69 130 SER B N 1
ATOM 2450 C CA . SER B 1 130 ? 0.025 16.891 6.473 1 98.69 130 SER B CA 1
ATOM 2451 C C . SER B 1 130 ? -1.028 17.5 5.551 1 98.69 130 SER B C 1
ATOM 2453 O O . SER B 1 130 ? -2.227 17.281 5.742 1 98.69 130 SER B O 1
ATO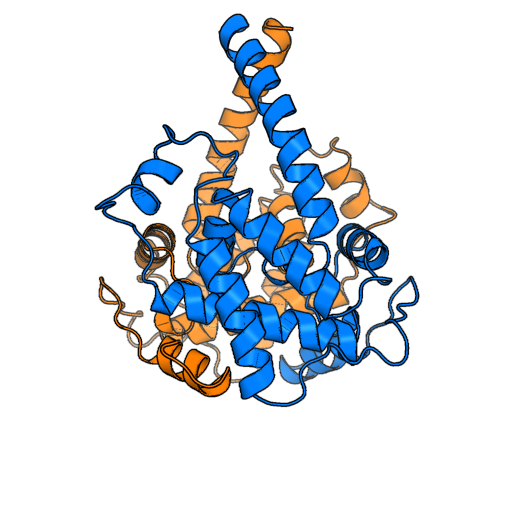M 2455 N N . ALA B 1 131 ? -0.581 18.219 4.594 1 98.25 131 ALA B N 1
ATOM 2456 C CA . ALA B 1 131 ? -1.5 18.812 3.633 1 98.25 131 ALA B CA 1
ATOM 2457 C C . ALA B 1 131 ? -2.289 17.75 2.883 1 98.25 131 ALA B C 1
ATOM 2459 O O . ALA B 1 131 ? -3.496 17.891 2.672 1 98.25 131 ALA B O 1
ATOM 2460 N N . LEU B 1 132 ? -1.606 16.734 2.469 1 98.38 132 LEU B N 1
ATOM 2461 C CA . LEU B 1 132 ? -2.248 15.633 1.745 1 98.38 132 LEU B CA 1
ATOM 2462 C C . LEU B 1 132 ? -3.318 14.969 2.605 1 98.38 132 LEU B C 1
ATOM 2464 O O . LEU B 1 132 ? -4.41 14.664 2.121 1 98.38 132 LEU B O 1
ATOM 2468 N N . LEU B 1 133 ? -3.002 14.719 3.879 1 98.44 133 LEU B N 1
ATOM 2469 C CA . LEU B 1 133 ? -3.93 14.031 4.77 1 98.44 133 LEU B CA 1
ATOM 2470 C C . LEU B 1 133 ? -5.156 14.891 5.047 1 98.44 133 LEU B C 1
ATOM 2472 O O . LEU B 1 133 ? -6.254 14.367 5.25 1 98.44 133 LEU B O 1
ATOM 2476 N N . ARG B 1 134 ? -4.969 16.203 5 1 97.69 134 ARG B N 1
ATOM 2477 C CA . ARG B 1 134 ? -6.117 17.094 5.121 1 97.69 134 ARG B CA 1
ATOM 2478 C C . ARG B 1 134 ? -6.941 17.109 3.838 1 97.69 134 ARG B C 1
ATOM 2480 O O . ARG B 1 134 ? -8.172 17.125 3.887 1 97.69 134 ARG B O 1
ATOM 2487 N N . LEU B 1 135 ? -6.297 17.062 2.781 1 97.31 135 LEU B N 1
ATOM 2488 C CA . LEU B 1 135 ? -6.898 17.219 1.462 1 97.31 135 LEU B CA 1
ATOM 2489 C C . LEU B 1 135 ? -7.723 15.992 1.087 1 97.31 135 LEU B C 1
ATOM 2491 O O . LEU B 1 135 ? -8.789 16.125 0.479 1 97.31 135 LEU B O 1
ATOM 2495 N N . SER B 1 136 ? -7.23 14.805 1.434 1 97.19 136 SER B N 1
ATOM 2496 C CA . SER B 1 136 ? -7.84 13.586 0.907 1 97.19 136 SER B CA 1
ATOM 2497 C C . SER B 1 136 ? -8.008 12.539 2 1 97.19 136 SER B C 1
ATOM 2499 O O . SER B 1 136 ? -7.039 11.906 2.418 1 97.19 136 SER B O 1
ATOM 2501 N N . LYS B 1 137 ? -9.219 12.297 2.369 1 96.19 137 LYS B N 1
ATOM 2502 C CA . LYS B 1 137 ? -9.484 11.234 3.334 1 96.19 137 LYS B CA 1
ATOM 2503 C C . LYS B 1 137 ? -9.445 9.867 2.668 1 96.19 137 LYS B C 1
ATOM 2505 O O . LYS B 1 137 ? -9.219 8.852 3.334 1 96.19 137 LYS B O 1
ATOM 2510 N N . TYR B 1 138 ? -9.609 9.914 1.341 1 94.62 138 TYR B N 1
ATOM 2511 C CA . TYR B 1 138 ? -9.398 8.68 0.601 1 94.62 138 TYR B CA 1
ATOM 2512 C C . TYR B 1 138 ? -7.98 8.156 0.809 1 94.62 138 TYR B C 1
ATOM 2514 O O . TYR B 1 138 ? -7.773 6.949 0.964 1 94.62 138 TYR B O 1
ATOM 2522 N N . ARG B 1 139 ? -7.027 9.039 0.796 1 96.56 139 ARG B N 1
ATOM 2523 C CA . ARG B 1 139 ? -5.645 8.648 1.049 1 96.56 139 ARG B CA 1
ATOM 2524 C C . ARG B 1 139 ? -5.473 8.141 2.477 1 96.56 139 ARG B C 1
ATOM 2526 O O . ARG B 1 139 ? -4.719 7.195 2.717 1 96.56 139 ARG B O 1
ATOM 2533 N N . CYS B 1 140 ? -6.141 8.719 3.363 1 97.88 140 CYS B N 1
ATOM 2534 C CA . CYS B 1 140 ? -6.086 8.258 4.746 1 97.88 140 CYS B CA 1
ATOM 2535 C C . CYS B 1 140 ? -6.617 6.832 4.871 1 97.88 140 CYS B C 1
ATOM 2537 O O . CYS B 1 140 ? -6.055 6.02 5.609 1 97.88 140 CYS B O 1
ATOM 2539 N N . PHE B 1 141 ? -7.727 6.516 4.086 1 95.62 141 PHE B N 1
ATOM 2540 C CA . PHE B 1 141 ? -8.266 5.16 4.07 1 95.62 141 PHE B CA 1
ATOM 2541 C C . PHE B 1 141 ? -7.195 4.16 3.643 1 95.62 141 PHE B C 1
ATOM 2543 O O . PHE B 1 141 ? -7.016 3.123 4.285 1 95.62 141 PHE B O 1
ATOM 2550 N N . SER B 1 142 ? -6.57 4.551 2.57 1 97.38 142 SER B N 1
ATOM 2551 C CA . SER B 1 142 ? -5.547 3.67 2.02 1 97.38 142 SER B CA 1
ATOM 2552 C C . SER B 1 142 ? -4.43 3.42 3.029 1 97.38 142 SER B C 1
ATOM 2554 O O . SER B 1 142 ? -3.961 2.289 3.178 1 97.38 142 SER B O 1
ATOM 2556 N N . LEU B 1 143 ? -4.031 4.395 3.746 1 98.62 143 LEU B N 1
ATOM 2557 C CA . LEU B 1 143 ? -2.961 4.273 4.73 1 98.62 143 LEU B CA 1
ATOM 2558 C C . LEU B 1 143 ? -3.4 3.412 5.91 1 98.62 143 LEU B C 1
ATOM 2560 O O . LEU B 1 143 ? -2.609 2.625 6.438 1 98.62 143 LEU B O 1
ATOM 2564 N N . LEU B 1 144 ? -4.633 3.539 6.297 1 98.25 144 LEU B N 1
ATOM 2565 C CA . LEU B 1 144 ? -5.176 2.762 7.406 1 98.25 144 LEU B CA 1
ATOM 2566 C C . LEU B 1 144 ? -5.301 1.29 7.027 1 98.25 144 LEU B C 1
ATOM 2568 O O . LEU B 1 144 ? -5.414 0.427 7.898 1 98.25 144 LEU B O 1
ATOM 2572 N N . LYS B 1 145 ? -5.293 1.044 5.742 1 97.75 145 LYS B N 1
ATOM 2573 C CA . LYS B 1 145 ? -5.285 -0.326 5.238 1 97.75 145 LYS B CA 1
ATOM 2574 C C . LYS B 1 145 ? -3.859 -0.864 5.129 1 97.75 145 LYS B C 1
ATOM 2576 O O . LYS B 1 145 ? -3.656 -2.029 4.781 1 97.75 145 LYS B O 1
ATOM 2581 N N . GLY B 1 146 ? -2.889 -0.011 5.473 1 97.75 146 GLY B N 1
ATOM 2582 C CA . GLY B 1 146 ? -1.498 -0.394 5.289 1 97.75 146 GLY B CA 1
ATOM 2583 C C . GLY B 1 146 ? -1.04 -0.311 3.846 1 97.75 146 GLY B C 1
ATOM 2584 O O . GLY B 1 146 ? -0.082 -0.98 3.453 1 97.75 146 GLY B O 1
ATOM 2585 N N . GLU B 1 147 ? -1.777 0.457 3.061 1 98.31 147 GLU B N 1
ATOM 2586 C CA . GLU B 1 147 ? -1.485 0.526 1.631 1 98.31 147 GLU B CA 1
ATOM 2587 C C . GLU B 1 147 ? -0.818 1.85 1.268 1 98.31 147 GLU B C 1
ATOM 2589 O O . GLU B 1 147 ? -1.144 2.893 1.839 1 98.31 147 GLU B O 1
ATOM 2594 N N . ASN B 1 148 ? 0.135 1.805 0.349 1 98.19 148 ASN B N 1
ATOM 2595 C CA . ASN B 1 148 ? 0.709 2.957 -0.337 1 98.19 148 ASN B CA 1
ATOM 2596 C C . ASN B 1 148 ? 1.466 3.865 0.628 1 98.19 148 ASN B C 1
ATOM 2598 O O . ASN B 1 148 ? 1.499 5.082 0.447 1 98.19 148 ASN B O 1
ATOM 2602 N N . ILE B 1 149 ? 1.994 3.277 1.71 1 98.62 149 ILE B N 1
ATOM 2603 C CA . ILE B 1 149 ? 2.666 4.07 2.734 1 98.62 149 ILE B CA 1
ATOM 2604 C C . ILE B 1 149 ? 3.938 4.688 2.158 1 98.62 149 ILE B C 1
ATOM 2606 O O . ILE B 1 149 ? 4.082 5.914 2.137 1 98.62 149 ILE B O 1
ATOM 2610 N N . GLU B 1 150 ? 4.805 3.898 1.572 1 98.56 150 GLU B N 1
ATOM 2611 C CA . GLU B 1 150 ? 6.117 4.355 1.121 1 98.56 150 GLU B CA 1
ATOM 2612 C C . GLU B 1 150 ? 5.988 5.34 -0.038 1 98.56 150 GLU B C 1
ATOM 2614 O O . GLU B 1 150 ? 6.66 6.375 -0.057 1 98.56 150 GLU B O 1
ATOM 2619 N N . THR B 1 151 ? 5.082 5.027 -0.971 1 98.38 151 THR B N 1
ATOM 2620 C CA . THR B 1 151 ? 4.945 5.902 -2.131 1 98.38 151 THR B CA 1
ATOM 2621 C C . THR B 1 151 ? 4.297 7.227 -1.735 1 98.38 151 THR B C 1
ATOM 2623 O O . THR B 1 151 ? 4.602 8.273 -2.314 1 98.38 151 THR B O 1
ATOM 2626 N N . THR B 1 152 ? 3.414 7.195 -0.75 1 98.69 152 THR B N 1
ATOM 2627 C CA . THR B 1 152 ? 2.795 8.422 -0.261 1 98.69 152 THR B CA 1
ATOM 2628 C C . THR B 1 152 ? 3.83 9.32 0.407 1 98.69 152 THR B C 1
ATOM 2630 O O . THR B 1 152 ? 3.875 10.523 0.147 1 98.69 152 THR B O 1
ATOM 2633 N N . VAL B 1 153 ? 4.68 8.703 1.187 1 98.81 153 VAL B N 1
ATOM 2634 C CA . VAL B 1 153 ? 5.699 9.469 1.9 1 98.81 153 VAL B CA 1
ATOM 2635 C C . VAL B 1 153 ? 6.738 9.992 0.913 1 98.81 153 VAL B C 1
ATOM 2637 O O . VAL B 1 153 ? 7.215 11.125 1.042 1 98.81 153 VAL B O 1
ATOM 2640 N N . ALA B 1 154 ? 7.062 9.188 -0.048 1 98.25 154 ALA B N 1
ATOM 2641 C CA . ALA B 1 154 ? 8.133 9.516 -0.985 1 98.25 154 ALA B CA 1
ATOM 2642 C C . ALA B 1 154 ? 7.738 10.688 -1.883 1 98.25 154 ALA B C 1
ATOM 2644 O O . ALA B 1 154 ? 8.586 11.508 -2.258 1 98.25 154 ALA B O 1
ATOM 2645 N N . SER B 1 155 ? 6.43 10.797 -2.191 1 97.81 155 SER B N 1
ATOM 2646 C CA . SER B 1 155 ? 6.023 11.797 -3.174 1 97.81 155 SER B CA 1
ATOM 2647 C C . SER B 1 155 ? 4.746 12.508 -2.744 1 97.81 155 SER B C 1
ATOM 2649 O O . SER B 1 155 ? 3.787 12.586 -3.516 1 97.81 155 SER B O 1
ATOM 2651 N N . PRO B 1 156 ? 4.805 13.094 -1.574 1 97.56 156 PRO B N 1
ATOM 2652 C CA . PRO B 1 156 ? 3.57 13.664 -1.034 1 97.56 156 PRO B CA 1
ATOM 2653 C C . PRO B 1 156 ? 3.078 14.867 -1.834 1 97.56 156 PRO B C 1
ATOM 2655 O O . PRO B 1 156 ? 1.87 15.055 -2 1 97.56 156 PRO B O 1
ATOM 2658 N N . ALA B 1 157 ? 3.934 15.734 -2.389 1 96.25 157 ALA B N 1
ATOM 2659 C CA . ALA B 1 157 ? 3.523 16.891 -3.172 1 96.25 157 ALA B CA 1
ATOM 2660 C C . ALA B 1 157 ? 2.844 16.469 -4.469 1 96.25 157 ALA B C 1
ATOM 2662 O O . ALA B 1 157 ? 1.831 17.047 -4.867 1 96.25 157 ALA B O 1
ATOM 2663 N N . GLN B 1 158 ? 3.432 15.516 -5.078 1 96.81 158 GLN B N 1
ATOM 2664 C CA . GLN B 1 158 ? 2.844 14.992 -6.309 1 96.81 158 GLN B CA 1
ATOM 2665 C C . GLN B 1 158 ? 1.486 14.352 -6.043 1 96.81 158 GLN B C 1
ATOM 2667 O O . GLN B 1 158 ? 0.566 14.477 -6.855 1 96.81 158 GLN B O 1
ATOM 2672 N N . ARG B 1 159 ? 1.377 13.703 -4.898 1 97.06 159 ARG B N 1
ATOM 2673 C CA . ARG B 1 159 ? 0.097 13.102 -4.539 1 97.06 159 ARG B CA 1
ATOM 2674 C C . ARG B 1 159 ? -0.963 14.172 -4.301 1 97.06 159 ARG B C 1
ATOM 2676 O O . ARG B 1 159 ? -2.131 13.984 -4.648 1 97.06 159 ARG B O 1
ATOM 2683 N N . CYS B 1 160 ? -0.563 15.242 -3.711 1 95.75 160 CYS B N 1
ATOM 2684 C CA . CYS B 1 160 ? -1.49 16.344 -3.498 1 95.75 160 CYS B CA 1
ATOM 2685 C C . CYS B 1 160 ? -2 16.891 -4.828 1 95.75 160 CYS B C 1
ATOM 2687 O O . CYS B 1 160 ? -3.209 17.031 -5.027 1 95.75 160 CYS B O 1
ATOM 2689 N N . SER B 1 161 ? -1.074 17.188 -5.703 1 95.62 161 SER B N 1
ATOM 2690 C CA . SER B 1 161 ? -1.452 17.719 -7.008 1 95.62 161 SER B CA 1
ATOM 2691 C C . SER B 1 161 ? -2.291 16.719 -7.793 1 95.62 161 SER B C 1
ATOM 2693 O O . SER B 1 161 ? -3.258 17.094 -8.461 1 95.62 161 SER B O 1
ATOM 2695 N N . GLY B 1 162 ? -1.9 15.461 -7.676 1 95.19 162 GLY B N 1
ATOM 2696 C CA . GLY B 1 162 ? -2.666 14.422 -8.352 1 95.19 162 GLY B CA 1
ATOM 2697 C C . GLY B 1 162 ? -4.094 14.312 -7.84 1 95.19 162 GLY B C 1
ATOM 2698 O O . GLY B 1 162 ? -5.02 14.102 -8.625 1 95.19 162 GLY B O 1
ATOM 2699 N N . THR B 1 163 ? -4.195 14.438 -6.551 1 95.31 163 THR B N 1
ATOM 2700 C CA . THR B 1 163 ? -5.52 14.367 -5.945 1 95.31 163 THR B CA 1
ATOM 2701 C C . THR B 1 163 ? -6.422 15.477 -6.473 1 95.31 163 THR B C 1
ATOM 2703 O O . THR B 1 163 ? -7.586 15.242 -6.805 1 95.31 163 THR B O 1
ATOM 2706 N N . ILE B 1 164 ? -5.895 16.656 -6.59 1 94 164 ILE B N 1
ATOM 2707 C CA . ILE B 1 164 ? -6.652 17.797 -7.066 1 94 164 ILE B CA 1
ATOM 2708 C C . ILE B 1 164 ? -7.051 17.578 -8.523 1 94 164 ILE B C 1
ATOM 2710 O O . ILE B 1 164 ? -8.219 17.75 -8.891 1 94 164 ILE B O 1
ATOM 2714 N N . VAL B 1 165 ? -6.121 17.156 -9.312 1 94.5 165 VAL B N 1
ATOM 2715 C CA . VAL B 1 165 ? -6.348 16.938 -10.734 1 94.5 165 VAL B CA 1
ATOM 2716 C C . VAL B 1 165 ? -7.348 15.797 -10.922 1 94.5 165 VAL B C 1
ATOM 2718 O O . VAL B 1 165 ? -8.266 15.898 -11.742 1 94.5 165 VAL B O 1
ATOM 2721 N N . ASN B 1 166 ? -7.168 14.719 -10.164 1 93.06 166 ASN B N 1
ATOM 2722 C CA . ASN B 1 166 ? -8.039 13.555 -10.281 1 93.06 166 ASN B CA 1
ATOM 2723 C C . ASN B 1 166 ? -9.477 13.891 -9.914 1 93.06 166 ASN B C 1
ATOM 2725 O O . ASN B 1 166 ? -10.422 13.328 -10.477 1 93.06 166 ASN B O 1
ATOM 2729 N N . CYS B 1 167 ? -9.633 14.719 -8.93 1 90.81 167 CYS B N 1
ATOM 2730 C CA . CYS B 1 167 ? -10.977 15.117 -8.539 1 90.81 167 CYS B CA 1
ATOM 2731 C C . CYS B 1 167 ? -11.727 15.742 -9.703 1 90.81 167 CYS B C 1
ATOM 2733 O O . CYS B 1 167 ? -12.883 15.398 -9.961 1 90.81 167 CYS B O 1
ATOM 2735 N N . VAL B 1 168 ? -11.102 16.594 -10.461 1 92.38 168 VAL B N 1
ATOM 2736 C CA . VAL B 1 168 ? -11.711 17.281 -11.594 1 92.38 168 VAL B CA 1
ATOM 2737 C C . VAL B 1 168 ? -11.961 16.281 -12.727 1 92.38 168 VAL B C 1
ATOM 2739 O O . VAL B 1 168 ? -13.039 16.281 -13.32 1 92.38 168 VAL B O 1
ATOM 2742 N N . GLN B 1 169 ? -10.992 15.422 -12.984 1 94.5 169 GLN B N 1
ATOM 2743 C CA . GLN B 1 169 ? -11.094 14.461 -14.07 1 94.5 169 GLN B CA 1
ATOM 2744 C C . GLN B 1 169 ? -12.18 13.422 -13.789 1 94.5 169 GLN B C 1
ATOM 2746 O O . GLN B 1 169 ? -12.922 13.031 -14.695 1 94.5 169 GLN B O 1
ATOM 2751 N N . ASN B 1 170 ? -12.234 13 -12.562 1 92 170 ASN B N 1
ATOM 2752 C CA . ASN B 1 170 ? -13.25 12.023 -12.188 1 92 170 ASN B CA 1
ATOM 2753 C C . ASN B 1 170 ? -14.656 12.602 -12.312 1 92 170 ASN B C 1
ATOM 2755 O O . ASN B 1 170 ? -15.594 11.883 -12.68 1 92 170 ASN B O 1
ATOM 2759 N N . SER B 1 171 ? -14.805 13.828 -11.961 1 91.31 171 SER B N 1
ATOM 2760 C CA . SER B 1 171 ? -16.094 14.492 -12.133 1 91.31 171 SER B CA 1
ATOM 2761 C C . SER B 1 171 ? -16.516 14.516 -13.602 1 91.31 171 SER B C 1
ATOM 2763 O O . SER B 1 171 ? -17.672 14.25 -13.922 1 91.31 171 SER B O 1
ATOM 2765 N N . LYS B 1 172 ? -15.617 14.812 -14.438 1 93.94 172 LYS B N 1
ATOM 2766 C CA . LYS B 1 172 ? -15.891 14.812 -15.875 1 93.94 172 LYS B CA 1
ATOM 2767 C C . LYS B 1 172 ? -16.234 13.414 -16.375 1 93.94 172 LYS B C 1
ATOM 2769 O O . LYS B 1 172 ? -17.156 13.242 -17.172 1 93.94 172 LYS B O 1
ATOM 2774 N N . ARG B 1 173 ? -15.477 12.508 -15.977 1 93.44 173 ARG B N 1
ATOM 2775 C CA . ARG B 1 173 ? -15.727 11.125 -16.359 1 93.44 173 ARG B CA 1
ATOM 2776 C C . ARG B 1 173 ? -17.125 10.688 -15.93 1 93.44 173 ARG B C 1
ATOM 2778 O O . ARG B 1 173 ? -17.828 9.992 -16.688 1 93.44 173 ARG B O 1
ATOM 2785 N N . GLN B 1 174 ? -17.516 11.023 -14.75 1 92.75 174 GLN B N 1
ATOM 2786 C CA . GLN B 1 174 ? -18.844 10.672 -14.25 1 92.75 174 GLN B CA 1
ATOM 2787 C C . GLN B 1 174 ? -19.938 11.273 -15.125 1 92.75 174 GLN B C 1
ATOM 2789 O O . GLN B 1 174 ? -20.984 10.656 -15.328 1 92.75 174 GLN B O 1
ATOM 2794 N N . GLU B 1 175 ? -19.719 12.461 -15.594 1 94.5 175 GLU B N 1
ATOM 2795 C CA . GLU B 1 175 ? -20.688 13.094 -16.5 1 94.5 175 GLU B CA 1
ATOM 2796 C C . GLU B 1 175 ? -20.797 12.328 -17.812 1 94.5 175 GLU B C 1
ATOM 2798 O O . GLU B 1 175 ? -21.906 12.102 -18.312 1 94.5 175 GLU B O 1
ATOM 2803 N N . PHE B 1 176 ? -19.672 11.906 -18.312 1 94.88 176 PHE B N 1
ATOM 2804 C CA . PHE B 1 176 ? -19.672 11.133 -19.547 1 94.88 176 PHE B CA 1
ATOM 2805 C C . PHE B 1 176 ? -20.422 9.812 -19.359 1 94.88 176 PHE B C 1
ATOM 2807 O O . PHE B 1 176 ? -21.156 9.375 -20.25 1 94.88 176 PHE B O 1
ATOM 2814 N N . ILE B 1 177 ? -20.203 9.219 -18.312 1 94.88 177 ILE B N 1
ATOM 2815 C CA . ILE B 1 177 ? -20.844 7.941 -18.031 1 94.88 177 ILE B CA 1
ATOM 2816 C C . ILE B 1 177 ? -22.359 8.125 -17.938 1 94.88 177 ILE B C 1
ATOM 2818 O O . ILE B 1 177 ? -23.109 7.332 -18.5 1 94.88 177 ILE B O 1
ATOM 2822 N N . LYS B 1 178 ? -22.75 9.141 -17.25 1 94.62 178 LYS B N 1
ATOM 2823 C CA . LYS B 1 178 ? -24.172 9.422 -17.125 1 94.62 178 LYS B CA 1
ATOM 2824 C C . LYS B 1 178 ? -24.812 9.641 -18.484 1 94.62 178 LYS B C 1
ATOM 2826 O O . LYS B 1 178 ? -25.922 9.156 -18.75 1 94.62 178 LYS B O 1
ATOM 2831 N N . GLU B 1 179 ? -24.188 10.281 -19.359 1 95.19 179 GLU B N 1
ATOM 2832 C CA . GLU B 1 179 ? -24.703 10.594 -20.688 1 95.19 179 GLU B CA 1
ATOM 2833 C C . GLU B 1 179 ? -24.719 9.352 -21.578 1 95.19 179 GLU B C 1
ATOM 2835 O O . GLU B 1 179 ? -25.578 9.211 -22.438 1 95.19 179 GLU B O 1
ATOM 2840 N N . GLY B 1 180 ? -23.812 8.508 -21.422 1 92.75 180 GLY B N 1
ATOM 2841 C CA . GLY B 1 180 ? -23.688 7.344 -22.266 1 92.75 180 GLY B CA 1
ATOM 2842 C C . GLY B 1 180 ? -24.562 6.184 -21.844 1 92.75 180 GLY B C 1
ATOM 2843 O O . GLY B 1 180 ? -24.734 5.219 -22.578 1 92.75 180 GLY B O 1
ATOM 2844 N N . ARG B 1 181 ? -25.062 6.25 -20.641 1 88.69 181 ARG B N 1
ATOM 2845 C CA . ARG B 1 181 ? -25.953 5.211 -20.141 1 88.69 181 ARG B CA 1
ATOM 2846 C C . ARG B 1 181 ? -27.375 5.426 -20.641 1 88.69 181 ARG B C 1
ATOM 2848 O O . ARG B 1 181 ? -28.094 4.469 -20.938 1 88.69 181 ARG B O 1
#

pLDDT: mean 95.45, std 3.45, range [80.12, 98.94]

Nearest PDB structures (foldseek):
  7uwd-assembly1_i  TM=2.545E-01  e=6.330E+00  Citrus x limon
  7uwa-assembly1_i  TM=2.030E-01  e=6.971E+00  Citrus x limon
  7uwd-assembly1_i  TM=2.560E-01  e=7.312E+00  Citrus x limon
  7uwa-assembly1_i  TM=2.550E-01  e=7.673E+00  Citrus x limon
  7uwb-assembly1_j  TM=2.535E-01  e=9.306E+00  Citrus x limon

Organism: Alternaria alternata (NCBI:txid5599)

Foldseek 3Di:
DPDDDPVRVLVCLLVDDDPDDFDADPPQPLQDDDPVSLVVLLVLLLVLLLAQPQEPDDCPDPVNQQANDPPRVNHDDSVLLSVLSSVLSVLLNCCRPSNPSNPPDDDNVLNVLLRVCSHDRSVRLSVLSSVQSNHHNVVVVQSSVVHCSNSCSSHSNVSSVVVVVVSVVVVVVVVVVVVVD/DPDDDPVRVLVCLLVDDDPDDFDADPPQPLQDDDPVSLVVLLVLLLVLLLAQPQELDDCPDPVNQQANDPPRVNHDDSVLLSVLSSVLSVLLNCCRPRNPSNPPDDDNVLNVLLRVCSHDRSVRLSVLSSVQSNHHNVVVVQSSVVHCSNSCSSHSNVSSVVVVVVSVVVVVVVVVVVVVD

Sequence (362 aa):
LAFRSLVEAKKAMLSRHLDKAWFAPIGDSTIPTNDEERATYVAELLDAMKDTSACSDKRETPAFMSRWTPNAINAPHSTHMEKVCWQLVDVAERLHIDGPASLPIYDKLALAMARKSRYLTFGQRMSHLSALLRLSKYRCFSLLKGENIETTVASPAQRCSGTIVNCVQNSKRQEFIKEGRLAFRSLVEAKKAMLSRHLDKAWFAPIGDSTIPTNDEERATYVAELLDAMKDTSACSDKRETPAFMSRWTPNAINAPHSTHMEKVCWQLVDVAERLHIDGPASLPIYDKLALAMARKSRYLTFGQRMSHLSALLRLSKYRCFSLLKGENIETTVASPAQRCSGTIVNC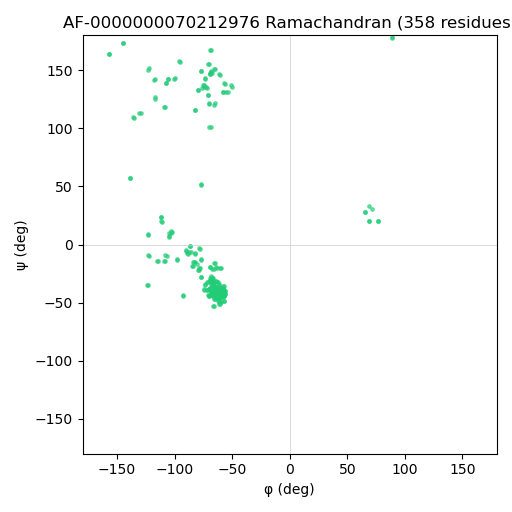VQNSKRQEFIKEGR

Radius of gyration: 20.49 Å; Cα contacts (8 Å, |Δi|>4): 512; chains: 2; bounding box: 49×50×49 Å

Secondary structure (DSSP, 8-state):
---SSHHHHHHHHHT---SS---PPTT-TTS--SHHHHHHHHHHHHHHHH--TT--S-TTSHHHHHHHSTT-TTPPPHHHHHHHHHHHHHHHHHHHHH-GGGSS---HHHHHHHHTTTT--HHHHHHHHHHHHHH-HHHHHHHHTT-SHHHHHH-HHHHHHHHHHHHHHHHHHHHHHHHH-/---SSHHHHHHHHHT---SS---PPTT-TTS--SHHHHHHHHHHHHHHHH--TT--S-TTSHHHHHHHSTT-TTPPPHHHHHHHHHHHHHHHHHHHHH-GGGSS---HHHHHHHHTTTT--HHHHHHHHHHHHHH-HHHHHHHHTT-SHHHHHH-HHHHHHHHHHHHHHHHHHHHHHHHH-